Protein AF-A0A2X1CTD9-F1 (afdb_monomer)

Mean predicted aligned error: 2.62 Å

Structure (mmCIF, N/CA/C/O backbone):
data_AF-A0A2X1CTD9-F1
#
_entry.id   AF-A0A2X1CTD9-F1
#
loop_
_atom_site.group_PDB
_atom_site.id
_atom_site.type_symbol
_atom_site.label_atom_id
_atom_site.label_alt_id
_atom_site.label_comp_id
_atom_site.label_asym_id
_atom_site.label_entity_id
_atom_site.label_seq_id
_atom_site.pdbx_PDB_ins_code
_atom_site.Cartn_x
_atom_site.Cartn_y
_atom_site.Cartn_z
_atom_site.occupancy
_atom_site.B_iso_or_equiv
_atom_site.auth_seq_id
_atom_site.auth_comp_id
_atom_site.auth_asym_id
_atom_site.auth_atom_id
_atom_site.pdbx_PDB_model_num
ATOM 1 N N . MET A 1 1 ? 1.184 -16.739 10.540 1.00 73.69 1 MET A N 1
ATOM 2 C CA . MET A 1 1 ? 0.625 -15.385 10.650 1.00 73.69 1 MET A CA 1
ATOM 3 C C . MET A 1 1 ? 0.494 -15.022 12.116 1.00 73.69 1 MET A C 1
ATOM 5 O O . MET A 1 1 ? 0.147 -15.899 12.903 1.00 73.69 1 MET A O 1
ATOM 9 N N . SER A 1 2 ? 0.797 -13.782 12.482 1.00 91.56 2 SER A N 1
ATOM 10 C CA . SER A 1 2 ? 0.479 -13.224 13.801 1.00 91.56 2 SER A CA 1
ATOM 11 C C . SER A 1 2 ? -1.039 -13.043 13.980 1.00 91.56 2 SER A C 1
ATOM 13 O O . SER A 1 2 ? -1.821 -13.204 13.035 1.00 91.56 2 SER A O 1
ATOM 15 N N . GLU A 1 3 ? -1.477 -12.705 15.195 1.00 96.00 3 GLU A N 1
ATOM 16 C CA . GLU A 1 3 ? -2.885 -12.389 15.475 1.00 96.00 3 GLU A CA 1
ATOM 17 C C . GLU A 1 3 ? -3.364 -11.182 14.651 1.00 96.00 3 GLU A C 1
ATOM 19 O O . GLU A 1 3 ? -4.389 -11.268 13.977 1.00 96.00 3 GLU A O 1
ATOM 24 N N . LEU A 1 4 ? -2.568 -10.107 14.594 1.00 97.56 4 LEU A N 1
ATOM 25 C CA . LEU A 1 4 ? -2.889 -8.911 13.807 1.00 97.56 4 LEU A CA 1
ATOM 26 C C . LEU A 1 4 ? -2.888 -9.172 12.296 1.00 97.56 4 LEU A C 1
ATOM 28 O O . LEU A 1 4 ? -3.708 -8.606 11.579 1.00 97.56 4 LEU A O 1
ATOM 32 N N . GLU A 1 5 ? -2.012 -10.045 11.789 1.00 97.81 5 GLU A N 1
ATOM 33 C CA . GLU A 1 5 ? -2.057 -10.459 10.378 1.00 97.81 5 GLU A CA 1
ATOM 34 C C . GLU A 1 5 ? -3.335 -11.243 10.065 1.00 97.81 5 GLU A C 1
ATOM 36 O O . GLU A 1 5 ? -3.909 -11.094 8.987 1.00 97.81 5 GLU A O 1
ATOM 41 N N . THR A 1 6 ? -3.804 -12.059 11.012 1.00 97.81 6 THR A N 1
ATOM 42 C CA . THR A 1 6 ? -5.066 -12.799 10.882 1.00 97.81 6 THR A CA 1
ATOM 43 C C . THR A 1 6 ? -6.263 -11.850 10.896 1.00 97.81 6 THR A C 1
ATOM 45 O O . THR A 1 6 ? -7.155 -11.980 10.055 1.00 97.81 6 THR A O 1
ATOM 48 N N . GLU A 1 7 ? -6.263 -10.859 11.791 1.00 98.31 7 GLU A N 1
ATOM 49 C CA . GLU A 1 7 ? -7.293 -9.816 11.838 1.00 98.31 7 GLU A CA 1
ATOM 50 C C . GLU A 1 7 ? -7.289 -8.972 10.552 1.00 98.31 7 GLU A C 1
ATOM 52 O O . GLU A 1 7 ? -8.346 -8.749 9.958 1.00 98.31 7 GLU A O 1
ATOM 57 N N . LEU A 1 8 ? -6.111 -8.580 10.052 1.00 98.56 8 LEU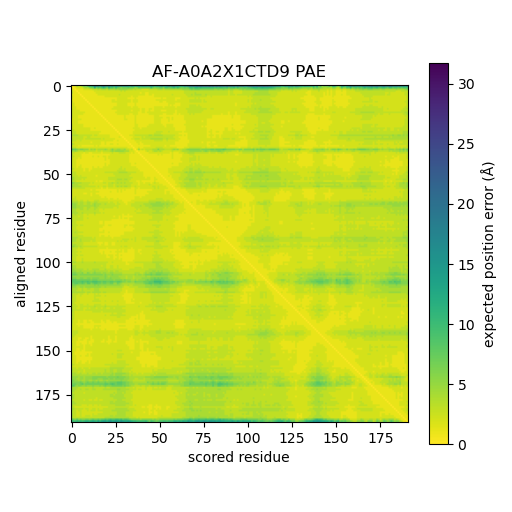 A N 1
ATOM 58 C CA . LEU A 1 8 ? -5.973 -7.858 8.785 1.00 98.56 8 LEU A CA 1
ATOM 59 C C . LEU A 1 8 ? -6.526 -8.684 7.621 1.00 98.56 8 LEU A C 1
ATOM 61 O O . LEU A 1 8 ? -7.313 -8.171 6.829 1.00 98.56 8 LEU A O 1
ATOM 65 N N . ALA A 1 9 ? -6.160 -9.964 7.527 1.00 98.31 9 ALA A N 1
ATOM 66 C CA . ALA A 1 9 ? -6.657 -10.843 6.475 1.00 98.31 9 ALA A CA 1
ATOM 67 C C . ALA A 1 9 ? -8.190 -10.967 6.510 1.00 98.31 9 ALA A C 1
ATOM 69 O O . ALA A 1 9 ? -8.828 -10.968 5.457 1.00 98.31 9 ALA A O 1
ATOM 70 N N . ALA A 1 10 ? -8.796 -11.030 7.700 1.00 98.25 10 ALA A N 1
ATOM 71 C CA . ALA A 1 10 ? -10.250 -11.050 7.849 1.00 98.25 10 ALA A CA 1
ATOM 72 C C . ALA A 1 10 ? -10.901 -9.734 7.384 1.00 98.25 10 ALA A C 1
ATOM 74 O O . ALA A 1 10 ? -11.889 -9.772 6.650 1.00 98.25 10 ALA A O 1
ATOM 75 N N . ILE A 1 11 ? -10.323 -8.584 7.749 1.00 98.50 11 ILE A N 1
ATOM 76 C CA . ILE A 1 11 ? -10.792 -7.255 7.324 1.00 98.50 11 ILE A CA 1
ATOM 77 C C . ILE A 1 11 ? -10.709 -7.111 5.802 1.00 98.50 11 ILE A C 1
ATOM 79 O O . ILE A 1 11 ? -11.686 -6.718 5.170 1.00 98.50 11 ILE A O 1
ATOM 83 N N . VAL A 1 12 ? -9.575 -7.489 5.205 1.00 98.50 12 VAL A N 1
ATOM 84 C CA . VAL A 1 12 ? -9.380 -7.437 3.750 1.00 98.50 12 VAL A CA 1
ATOM 85 C C . VAL A 1 12 ? -10.398 -8.322 3.033 1.00 98.50 12 VAL A C 1
ATOM 87 O O . VAL A 1 12 ? -10.992 -7.893 2.050 1.00 98.50 12 VAL A O 1
ATOM 90 N N . ARG A 1 13 ? -10.661 -9.531 3.543 1.00 98.06 13 ARG A N 1
ATOM 91 C CA . ARG A 1 13 ? -11.659 -10.440 2.957 1.00 98.06 13 ARG A CA 1
ATOM 92 C C . ARG A 1 13 ? -13.093 -9.936 3.056 1.00 98.06 13 ARG A C 1
ATOM 94 O O . ARG A 1 13 ? -13.905 -10.282 2.201 1.00 98.06 13 ARG A O 1
ATOM 101 N N . ALA A 1 14 ? -13.411 -9.172 4.096 1.00 97.62 14 ALA A N 1
ATOM 102 C CA . ALA A 1 14 ? -14.732 -8.582 4.278 1.00 97.62 14 ALA A CA 1
ATOM 103 C C . ALA A 1 14 ? -14.973 -7.373 3.354 1.00 97.62 14 ALA A C 1
ATOM 105 O O . ALA A 1 14 ? -16.124 -6.991 3.137 1.00 97.62 14 ALA A O 1
ATOM 106 N N . ASP A 1 15 ? -13.915 -6.782 2.794 1.00 98.19 15 ASP A N 1
ATOM 107 C CA . ASP A 1 15 ? -14.003 -5.680 1.841 1.00 98.19 15 ASP A CA 1
ATOM 108 C C . ASP A 1 15 ? -14.066 -6.211 0.398 1.00 98.19 15 ASP A C 1
ATOM 110 O O . ASP A 1 15 ? -13.087 -6.692 -0.179 1.00 98.19 15 ASP A O 1
ATOM 114 N N . ALA A 1 16 ? -15.253 -6.115 -0.206 1.00 97.69 16 ALA A N 1
ATOM 115 C CA . ALA A 1 16 ? -15.491 -6.594 -1.564 1.00 97.69 16 ALA A CA 1
ATOM 116 C C . ALA A 1 16 ? -14.641 -5.865 -2.622 1.00 97.69 16 ALA A C 1
ATOM 118 O O . ALA A 1 16 ? -14.282 -6.477 -3.628 1.00 97.69 16 ALA A O 1
ATOM 119 N N . GLY A 1 17 ? -14.303 -4.588 -2.407 1.00 98.06 17 GLY A N 1
ATOM 120 C CA . GLY A 1 17 ? -13.467 -3.814 -3.323 1.00 98.06 17 GLY A CA 1
ATOM 121 C C . GLY A 1 17 ? -12.021 -4.299 -3.302 1.00 98.06 17 GLY A C 1
ATOM 122 O O . GLY A 1 17 ? -11.458 -4.605 -4.354 1.00 98.06 17 GLY A O 1
ATOM 123 N N . LEU A 1 18 ? -11.458 -4.481 -2.103 1.00 98.50 18 LEU A N 1
ATOM 124 C CA . LEU A 1 18 ? -10.129 -5.078 -1.939 1.00 98.50 18 LEU A CA 1
ATOM 125 C C . LEU A 1 18 ? -10.064 -6.484 -2.541 1.00 98.50 18 LEU A C 1
ATOM 127 O O . LEU A 1 18 ? -9.151 -6.779 -3.313 1.00 98.50 18 LEU A O 1
ATOM 131 N N . MET A 1 19 ? -11.041 -7.346 -2.245 1.00 98.62 19 MET A N 1
ATOM 132 C CA . MET A 1 19 ? -11.055 -8.706 -2.790 1.00 98.62 19 MET A CA 1
ATOM 133 C C . MET A 1 19 ? -11.234 -8.733 -4.309 1.00 98.62 19 MET A C 1
ATOM 135 O O . MET A 1 19 ? -10.625 -9.577 -4.969 1.00 98.62 19 MET A O 1
ATOM 139 N N . HIS A 1 20 ? -12.005 -7.811 -4.890 1.00 98.69 20 HIS A N 1
ATOM 140 C CA . HIS A 1 20 ? -12.125 -7.694 -6.343 1.00 98.69 20 HIS A CA 1
ATOM 141 C C . HIS A 1 20 ? -10.782 -7.340 -6.999 1.00 98.69 20 HIS A C 1
ATOM 143 O O . HIS A 1 20 ? -10.388 -7.983 -7.976 1.00 98.69 20 HIS A O 1
ATOM 149 N N . VAL A 1 21 ? -10.035 -6.390 -6.427 1.00 98.69 21 VAL A N 1
ATOM 150 C CA . VAL A 1 21 ? -8.701 -6.025 -6.928 1.00 98.69 21 VAL A CA 1
ATOM 151 C C . VAL A 1 21 ? -7.722 -7.185 -6.762 1.00 98.69 21 VAL A C 1
ATOM 153 O O . VAL A 1 21 ? -7.071 -7.582 -7.726 1.00 98.69 21 VAL A O 1
ATOM 156 N N . LEU A 1 22 ? -7.656 -7.786 -5.573 1.00 98.81 22 LEU A N 1
ATOM 157 C CA . LEU A 1 22 ? -6.721 -8.872 -5.269 1.00 98.81 22 LEU A CA 1
ATOM 158 C C . LEU A 1 22 ? -6.937 -10.113 -6.141 1.00 98.81 22 LEU A C 1
ATOM 160 O O . LEU A 1 22 ? -5.973 -10.693 -6.637 1.00 98.81 22 LEU A O 1
ATOM 164 N N . THR A 1 23 ? -8.191 -10.521 -6.344 1.00 98.75 23 THR A N 1
ATOM 165 C CA . THR A 1 23 ? -8.519 -11.688 -7.179 1.00 98.75 23 THR A CA 1
ATOM 166 C C . THR A 1 23 ? -8.193 -11.446 -8.649 1.00 98.75 23 THR A C 1
ATOM 168 O O . THR A 1 23 ? -7.615 -12.325 -9.291 1.00 98.75 23 THR A O 1
ATOM 171 N N . THR A 1 24 ? -8.496 -10.250 -9.160 1.00 98.69 24 THR A N 1
ATOM 172 C CA . THR A 1 24 ? -8.190 -9.860 -10.542 1.00 98.69 24 THR A CA 1
ATOM 173 C C . THR A 1 24 ? -6.685 -9.786 -10.780 1.00 98.69 24 THR A C 1
ATOM 175 O O . THR A 1 24 ? -6.183 -10.390 -11.725 1.00 98.69 24 THR A O 1
ATOM 178 N N . VAL A 1 25 ? -5.936 -9.109 -9.903 1.00 98.38 25 VAL A N 1
ATOM 179 C CA . VAL A 1 25 ? -4.479 -8.958 -10.045 1.00 98.38 25 VAL A CA 1
ATOM 180 C C . VAL A 1 25 ? -3.755 -10.296 -9.914 1.00 98.38 25 VAL A C 1
ATOM 182 O O . VAL A 1 25 ? -2.833 -10.556 -10.684 1.00 9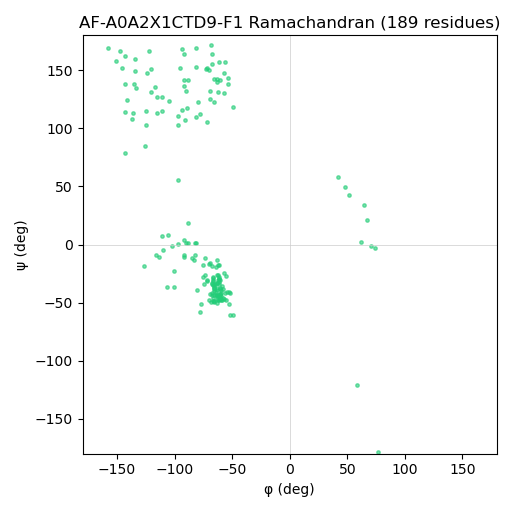8.38 25 VAL A O 1
ATOM 185 N N . ARG A 1 26 ? -4.197 -11.185 -9.015 1.00 98.50 26 ARG A N 1
ATOM 186 C CA . ARG A 1 26 ? -3.642 -12.543 -8.917 1.00 98.50 26 ARG A CA 1
ATOM 187 C C . ARG A 1 26 ? -3.692 -13.282 -10.254 1.00 98.50 26 ARG A C 1
ATOM 189 O O . ARG A 1 26 ? -2.727 -13.947 -10.610 1.00 98.50 26 ARG A O 1
ATOM 196 N N . ALA A 1 27 ? -4.782 -13.143 -11.009 1.00 98.19 27 ALA A N 1
ATOM 197 C CA . ALA A 1 27 ? -4.925 -13.780 -12.319 1.00 98.19 27 ALA A CA 1
ATOM 198 C C . ALA A 1 27 ? -3.994 -13.189 -13.398 1.00 98.19 27 ALA A C 1
ATOM 200 O O . ALA A 1 27 ? -3.794 -13.811 -14.441 1.00 98.19 27 ALA A O 1
ATOM 201 N N . LEU A 1 28 ? -3.417 -12.004 -13.165 1.00 98.19 28 LEU A N 1
ATOM 202 C CA . LEU A 1 28 ? -2.441 -11.386 -14.064 1.00 98.19 28 LEU A CA 1
ATOM 203 C C . LEU A 1 28 ? -1.016 -11.907 -13.854 1.00 98.19 28 LEU A C 1
ATOM 205 O O . LEU A 1 28 ? -0.177 -11.659 -14.720 1.00 98.19 28 LEU A O 1
ATOM 209 N N . ASP A 1 29 ? -0.746 -12.624 -12.760 1.00 97.12 29 ASP A N 1
ATOM 210 C CA . ASP A 1 29 ? 0.546 -13.273 -12.500 1.00 97.12 29 ASP A CA 1
ATOM 211 C C . ASP A 1 29 ? 1.741 -12.325 -12.728 1.00 97.12 29 ASP A C 1
ATOM 213 O O . ASP A 1 29 ? 2.662 -12.591 -13.500 1.00 97.12 29 ASP A O 1
ATOM 217 N N . LEU A 1 30 ? 1.659 -11.126 -12.140 1.00 98.00 30 LEU A N 1
ATOM 218 C CA . LEU A 1 30 ? 2.745 -10.148 -12.203 1.00 98.00 30 LEU A CA 1
ATOM 219 C C . LEU A 1 30 ? 3.937 -10.635 -11.358 1.00 98.00 30 LEU A C 1
ATOM 221 O O . LEU A 1 30 ? 3.734 -11.306 -10.346 1.00 98.00 30 LEU A O 1
ATOM 225 N N . PRO A 1 31 ? 5.185 -10.286 -11.703 1.00 97.50 31 PRO A N 1
ATOM 226 C CA . PRO A 1 31 ? 6.321 -10.614 -10.851 1.00 97.50 31 PRO A CA 1
ATOM 227 C C . PRO A 1 31 ? 6.281 -9.786 -9.560 1.00 97.50 31 PRO A C 1
ATOM 229 O O . PRO A 1 31 ? 6.080 -8.572 -9.598 1.00 97.50 31 PRO A O 1
ATOM 232 N N . ASP A 1 32 ? 6.461 -10.462 -8.421 1.00 98.12 32 ASP A N 1
ATOM 233 C CA . ASP A 1 32 ? 6.618 -9.862 -7.086 1.00 98.12 32 ASP A CA 1
ATOM 234 C C . ASP A 1 32 ? 5.663 -8.683 -6.810 1.00 98.12 32 ASP A C 1
ATOM 236 O O . ASP A 1 32 ? 6.086 -7.552 -6.582 1.00 98.12 32 ASP A O 1
ATOM 240 N N . TRP A 1 33 ? 4.351 -8.921 -6.900 1.00 98.69 33 TRP A N 1
ATOM 241 C CA . TRP A 1 33 ? 3.343 -7.875 -6.719 1.00 98.69 33 TRP A CA 1
ATOM 242 C C . TRP A 1 33 ? 2.776 -7.799 -5.300 1.00 98.69 33 TRP A C 1
ATOM 244 O O . TRP A 1 33 ? 2.676 -8.801 -4.591 1.00 98.69 33 TRP A O 1
ATOM 254 N N . ARG A 1 34 ? 2.337 -6.603 -4.906 1.00 98.62 34 ARG A N 1
ATOM 255 C CA . ARG A 1 34 ? 1.586 -6.316 -3.679 1.00 98.62 34 ARG A CA 1
ATOM 256 C C . ARG A 1 34 ? 0.542 -5.245 -3.957 1.00 98.62 34 ARG A C 1
ATOM 258 O O . ARG A 1 34 ? 0.844 -4.231 -4.580 1.00 98.62 34 ARG A O 1
ATOM 265 N N . LEU A 1 35 ? -0.655 -5.420 -3.411 1.00 98.69 35 LEU A N 1
ATOM 266 C CA . LEU A 1 35 ? -1.539 -4.285 -3.167 1.00 98.69 35 LEU A CA 1
ATOM 267 C C . LEU A 1 35 ? -1.060 -3.600 -1.884 1.00 98.69 35 LEU A C 1
ATOM 269 O O . LEU A 1 35 ? -0.959 -4.264 -0.852 1.00 98.69 35 LEU A O 1
ATOM 273 N N . VAL A 1 36 ? -0.728 -2.313 -1.939 1.00 98.00 36 VAL A N 1
ATOM 274 C CA . VAL A 1 36 ? -0.063 -1.605 -0.837 1.00 98.00 36 VAL A CA 1
ATOM 275 C C . VAL A 1 36 ? -0.851 -0.396 -0.346 1.00 98.00 36 VAL A C 1
ATOM 277 O O . VAL A 1 36 ? -1.776 0.095 -0.983 1.00 98.00 36 VAL A O 1
ATOM 280 N N . SER A 1 37 ? -0.445 0.103 0.817 1.00 93.38 37 SER A N 1
ATOM 281 C CA . SER A 1 37 ? -0.783 1.420 1.339 1.00 93.38 37 SER A CA 1
ATOM 282 C C . SER A 1 37 ? -2.280 1.696 1.504 1.00 93.38 37 SER A C 1
ATOM 284 O O . SER A 1 37 ? -2.927 1.023 2.310 1.00 93.38 37 SER A O 1
ATOM 286 N N . GLY A 1 38 ? -2.804 2.733 0.836 1.00 93.44 38 GLY A N 1
ATOM 287 C CA . GLY A 1 38 ? -4.039 3.435 1.177 1.00 93.44 38 GLY A CA 1
ATOM 288 C C . GLY A 1 38 ? -5.210 2.505 1.431 1.00 93.44 38 GLY A C 1
ATOM 289 O O . GLY A 1 38 ? -5.741 2.478 2.538 1.00 93.44 38 GLY A O 1
ATOM 290 N N . ALA A 1 39 ? -5.581 1.715 0.429 1.00 96.88 39 ALA A N 1
ATOM 291 C CA . ALA A 1 39 ? -6.728 0.821 0.521 1.00 96.88 39 ALA A CA 1
ATOM 292 C C . ALA A 1 39 ? -6.588 -0.229 1.641 1.00 96.88 39 ALA A C 1
ATOM 294 O O . ALA A 1 39 ? -7.582 -0.612 2.252 1.00 96.88 39 ALA A O 1
ATOM 295 N N . VAL A 1 40 ? -5.361 -0.660 1.955 1.00 98.12 40 VAL A N 1
ATOM 296 C CA . VAL A 1 40 ? -5.092 -1.735 2.920 1.00 98.12 40 VAL A CA 1
ATOM 297 C C . VAL A 1 40 ? -5.208 -1.239 4.362 1.00 98.12 40 VAL A C 1
ATOM 299 O O . VAL A 1 40 ? -6.030 -1.748 5.124 1.00 98.12 40 VAL A O 1
ATOM 302 N N . TYR A 1 41 ? -4.427 -0.227 4.762 1.00 97.88 41 TYR A N 1
ATOM 303 C CA . TYR A 1 41 ? -4.461 0.248 6.154 1.00 97.88 41 TYR A CA 1
ATOM 304 C C . TYR A 1 41 ? -5.760 1.007 6.471 1.00 97.88 41 TYR A C 1
ATOM 306 O O . TYR A 1 41 ? -6.248 0.951 7.601 1.00 97.88 41 TYR A O 1
ATOM 314 N N . GLN A 1 42 ? -6.368 1.681 5.482 1.00 98.19 42 GLN A N 1
ATOM 315 C CA . GLN A 1 42 ? -7.642 2.381 5.688 1.00 98.19 42 GLN A CA 1
ATOM 316 C C . GLN A 1 42 ? -8.780 1.395 5.958 1.00 98.19 42 GLN A C 1
ATOM 318 O O . GLN A 1 42 ? -9.667 1.717 6.744 1.00 98.19 42 GLN A O 1
ATOM 323 N N . ALA A 1 43 ? -8.743 0.182 5.393 1.00 98.44 43 ALA A N 1
ATOM 324 C CA . ALA A 1 43 ? -9.722 -0.855 5.715 1.00 98.44 43 ALA A CA 1
ATOM 325 C C . ALA A 1 43 ? -9.681 -1.233 7.205 1.00 98.44 43 ALA A C 1
ATOM 327 O O . ALA A 1 43 ? -10.732 -1.378 7.833 1.00 98.44 43 ALA A O 1
ATOM 328 N N . VAL A 1 44 ? -8.485 -1.293 7.805 1.00 98.56 44 VAL A N 1
ATOM 329 C CA . VAL A 1 44 ? -8.336 -1.513 9.253 1.00 98.56 44 VAL A CA 1
ATOM 330 C C . VAL A 1 44 ? -8.948 -0.369 10.051 1.00 98.56 44 VAL A C 1
ATOM 332 O O . VAL A 1 44 ? -9.716 -0.607 10.982 1.00 98.56 44 VAL A O 1
ATOM 335 N N . TRP A 1 45 ? -8.660 0.877 9.679 1.00 98.56 45 TRP A N 1
ATOM 336 C CA . TRP A 1 45 ? -9.224 2.044 10.361 1.00 98.56 45 TRP A CA 1
ATOM 337 C C . TRP A 1 45 ? -10.740 2.115 10.227 1.00 98.56 45 TRP A C 1
ATOM 339 O O . TRP A 1 45 ? -11.433 2.458 11.186 1.00 98.56 45 TRP A O 1
ATOM 349 N N . ASN A 1 46 ? -11.275 1.746 9.065 1.00 98.50 46 ASN A N 1
ATOM 350 C CA . ASN A 1 46 ? -12.711 1.677 8.848 1.00 98.50 46 ASN A CA 1
ATOM 351 C C . ASN A 1 46 ? -13.350 0.639 9.773 1.00 98.50 46 ASN A C 1
ATOM 353 O O . ASN A 1 46 ? -14.288 0.976 10.493 1.00 98.50 46 ASN A O 1
ATOM 357 N N . ALA A 1 47 ? -12.778 -0.565 9.854 1.00 98.12 47 ALA A N 1
ATOM 358 C CA . ALA A 1 47 ? -13.240 -1.604 10.771 1.00 98.12 47 ALA A CA 1
ATOM 359 C C . ALA A 1 47 ? -13.159 -1.161 12.244 1.00 98.12 47 ALA A C 1
ATOM 361 O O . ALA A 1 47 ? -14.136 -1.288 12.982 1.00 98.12 47 ALA A O 1
ATOM 362 N N . ARG A 1 48 ? -12.032 -0.569 12.667 1.00 97.88 48 ARG A N 1
ATOM 363 C CA . ARG A 1 48 ? -11.813 -0.086 14.046 1.00 97.88 48 ARG A CA 1
ATOM 364 C C . ARG A 1 48 ? -12.767 1.029 14.465 1.00 97.88 48 ARG A C 1
ATOM 366 O O . ARG A 1 48 ? -13.040 1.181 15.650 1.00 97.88 48 ARG A O 1
ATOM 373 N N . THR A 1 49 ? -13.278 1.792 13.508 1.00 97.94 49 THR A N 1
ATOM 374 C CA . THR A 1 49 ? -14.144 2.944 13.779 1.00 97.94 49 THR A CA 1
ATOM 375 C C . THR A 1 49 ? -15.597 2.743 13.353 1.00 97.94 49 THR A C 1
ATOM 377 O O . THR A 1 49 ? -16.388 3.683 13.404 1.00 97.94 49 THR A O 1
ATOM 380 N N . GLY A 1 50 ? -15.968 1.530 12.928 1.00 97.19 50 GLY A N 1
ATOM 381 C CA . GLY A 1 50 ? -17.329 1.208 12.494 1.00 97.19 50 GLY A CA 1
ATOM 382 C C . GLY A 1 50 ? -17.762 1.907 11.199 1.00 97.19 50 GLY A C 1
ATOM 383 O O . GLY A 1 50 ? -18.959 2.056 10.955 1.00 97.19 50 GLY A O 1
ATOM 384 N N . ARG A 1 51 ? -16.812 2.357 10.371 1.00 97.94 51 ARG A N 1
ATOM 385 C CA . ARG A 1 51 ? -17.101 2.930 9.049 1.00 97.94 51 ARG A CA 1
ATOM 386 C C . ARG A 1 51 ? -17.316 1.811 8.017 1.00 97.94 51 ARG A C 1
ATOM 388 O O . ARG A 1 51 ? -16.752 0.728 8.173 1.00 97.94 51 ARG A O 1
ATOM 395 N N . PRO A 1 52 ? -18.097 2.055 6.946 1.00 97.38 52 PRO A N 1
ATOM 396 C CA . PRO A 1 52 ? -18.277 1.075 5.878 1.00 97.38 52 PRO A CA 1
ATOM 397 C C . PRO A 1 52 ? -16.950 0.647 5.236 1.00 97.38 52 PRO A C 1
ATOM 399 O O . PRO A 1 52 ? -16.030 1.458 5.099 1.00 97.38 52 PRO A O 1
ATOM 402 N N . ALA A 1 53 ? -16.883 -0.608 4.782 1.00 96.00 53 ALA A N 1
ATOM 403 C CA . ALA A 1 53 ? -15.803 -1.082 3.916 1.00 96.00 53 ALA A CA 1
ATOM 404 C C . ALA A 1 53 ? -15.665 -0.171 2.678 1.00 96.00 53 ALA A C 1
ATOM 406 O O . ALA A 1 53 ? -16.659 0.369 2.184 1.00 96.00 53 ALA A O 1
ATOM 407 N N . GLY A 1 54 ? -14.432 0.063 2.226 1.00 95.31 54 GLY A N 1
ATOM 408 C CA . GLY A 1 54 ? -14.126 1.019 1.158 1.00 95.31 54 GLY A CA 1
ATOM 409 C C . GLY A 1 54 ? -14.280 2.512 1.502 1.00 95.31 54 GLY A C 1
ATOM 410 O O . GLY A 1 54 ? -13.982 3.353 0.652 1.00 95.31 54 GLY A O 1
ATOM 411 N N . TYR A 1 55 ? -14.707 2.901 2.715 1.00 97.62 55 TYR A N 1
ATOM 412 C CA . TYR A 1 55 ? -14.799 4.325 3.071 1.00 97.62 55 TYR A CA 1
ATOM 413 C C . TYR A 1 55 ? -13.447 5.031 2.906 1.00 97.62 55 TYR A C 1
ATOM 415 O O . TYR A 1 55 ? -12.423 4.598 3.434 1.00 97.62 55 TYR A O 1
ATOM 423 N N . GLY A 1 56 ? -13.460 6.166 2.206 1.00 94.38 56 GLY A N 1
ATOM 424 C CA . GLY A 1 56 ? -12.289 7.023 2.046 1.00 94.38 56 GLY A CA 1
ATOM 425 C C . GLY A 1 56 ? -11.221 6.490 1.088 1.00 94.38 56 GLY A C 1
ATOM 426 O O . GLY A 1 56 ? -10.267 7.236 0.844 1.00 94.38 56 GLY A O 1
ATOM 427 N N . VAL A 1 57 ? -11.396 5.283 0.534 1.00 95.00 57 VAL A N 1
ATOM 428 C CA . VAL A 1 57 ? -10.531 4.704 -0.500 1.00 95.00 57 VAL A CA 1
ATOM 429 C C . VAL A 1 57 ? -10.730 5.487 -1.794 1.00 95.00 57 VAL A C 1
ATOM 431 O O . VAL A 1 57 ? -11.856 5.681 -2.252 1.00 95.00 57 VAL A O 1
ATOM 434 N N . LYS A 1 58 ? -9.631 5.993 -2.352 1.00 94.00 58 LYS A N 1
ATOM 435 C CA . LYS A 1 58 ? -9.631 6.783 -3.594 1.00 94.00 58 LYS A CA 1
ATOM 436 C C . LYS A 1 58 ? -9.070 5.984 -4.761 1.00 94.00 58 LYS A C 1
ATOM 438 O O . LYS A 1 58 ? -9.576 6.096 -5.874 1.00 94.00 58 LYS A O 1
ATOM 443 N N . ASP A 1 59 ? -8.065 5.183 -4.454 1.00 97.38 59 ASP A N 1
ATOM 444 C CA . ASP A 1 59 ? -7.209 4.437 -5.353 1.00 97.38 59 ASP A CA 1
ATOM 445 C C . ASP A 1 59 ? -6.779 3.121 -4.679 1.00 97.38 59 ASP A C 1
ATOM 447 O O . ASP A 1 59 ? -6.968 2.904 -3.476 1.00 97.38 59 ASP A O 1
ATOM 451 N N . TYR A 1 60 ? -6.228 2.225 -5.491 1.00 98.56 60 TYR A N 1
ATOM 452 C CA . TYR A 1 60 ? -5.628 0.961 -5.092 1.00 98.56 60 TYR A CA 1
ATOM 453 C C . TYR A 1 60 ? -4.198 0.933 -5.630 1.00 98.56 60 TYR A C 1
ATOM 455 O O . TYR A 1 60 ? -3.987 0.702 -6.821 1.00 98.56 60 TYR A O 1
ATOM 463 N N . ASP A 1 61 ? -3.218 1.173 -4.759 1.00 98.44 61 ASP A N 1
ATOM 464 C CA . ASP A 1 61 ? -1.804 1.166 -5.133 1.00 98.44 61 ASP A CA 1
ATOM 465 C C . ASP A 1 61 ? -1.324 -0.271 -5.400 1.00 98.44 61 ASP A C 1
ATOM 467 O O . ASP A 1 61 ? -1.110 -1.056 -4.472 1.00 98.44 61 ASP A O 1
ATOM 471 N N . LEU A 1 62 ? -1.129 -0.627 -6.669 1.00 98.75 62 LEU A N 1
ATOM 472 C CA . LEU A 1 62 ? -0.564 -1.909 -7.080 1.00 98.75 62 LEU A CA 1
ATOM 473 C C . LEU A 1 62 ? 0.933 -1.764 -7.359 1.00 98.75 62 LEU A C 1
ATOM 475 O O . LEU A 1 62 ? 1.357 -1.293 -8.417 1.00 98.75 62 LEU A O 1
ATOM 479 N N . ALA A 1 63 ? 1.748 -2.224 -6.418 1.00 98.69 63 ALA A N 1
ATOM 480 C CA . ALA A 1 63 ? 3.185 -2.326 -6.592 1.00 98.69 63 ALA A CA 1
ATOM 481 C C . ALA A 1 63 ? 3.556 -3.680 -7.214 1.00 98.69 63 ALA A C 1
ATOM 483 O O . ALA A 1 63 ? 2.969 -4.705 -6.876 1.00 98.69 63 ALA A O 1
ATOM 484 N N . TYR A 1 64 ? 4.540 -3.692 -8.107 1.00 98.81 64 TYR A N 1
ATOM 485 C CA . TYR A 1 64 ? 5.188 -4.913 -8.588 1.00 98.81 64 TYR A CA 1
ATOM 486 C C . TYR A 1 64 ? 6.679 -4.667 -8.799 1.00 98.81 64 TYR A C 1
ATOM 488 O O . TYR A 1 64 ? 7.093 -3.510 -8.896 1.00 98.81 64 TYR A O 1
ATOM 496 N N . PHE A 1 65 ? 7.485 -5.722 -8.882 1.00 98.75 65 PHE A N 1
ATOM 497 C CA . PHE A 1 65 ? 8.921 -5.589 -9.106 1.00 98.75 65 PHE A CA 1
ATOM 498 C C . PHE A 1 65 ? 9.350 -6.392 -10.330 1.00 98.75 65 PHE A C 1
ATOM 500 O O . PHE A 1 65 ? 9.311 -7.621 -10.338 1.00 98.75 65 PHE A O 1
ATOM 507 N N . ASP A 1 66 ? 9.811 -5.680 -11.356 1.00 98.31 66 ASP A N 1
ATOM 508 C CA . ASP A 1 66 ? 10.467 -6.274 -12.517 1.00 98.31 66 ASP A CA 1
ATOM 509 C C . ASP A 1 66 ? 11.699 -5.449 -12.894 1.00 98.31 66 ASP A C 1
ATOM 511 O O . ASP A 1 66 ? 11.592 -4.321 -13.381 1.00 98.31 66 ASP A O 1
ATOM 515 N N . GLY A 1 67 ? 12.877 -6.016 -12.630 1.00 97.31 67 GLY A N 1
ATOM 516 C CA . GLY A 1 67 ? 14.166 -5.400 -12.933 1.00 97.31 67 GLY A CA 1
ATOM 517 C C . GLY A 1 67 ? 14.703 -5.700 -14.333 1.00 97.31 67 GLY A C 1
ATOM 518 O O . GLY A 1 67 ? 15.817 -5.275 -14.636 1.00 97.31 67 GLY A O 1
ATOM 519 N N . SER A 1 68 ? 13.974 -6.453 -15.163 1.00 97.50 68 SER A N 1
ATOM 520 C CA . SER A 1 68 ? 14.457 -6.878 -16.483 1.00 97.50 68 SER A CA 1
ATOM 521 C C . SER A 1 68 ? 14.458 -5.745 -17.516 1.00 97.50 68 SER A C 1
ATOM 523 O O . SER A 1 68 ? 15.368 -5.678 -18.343 1.00 97.50 68 SER A O 1
ATOM 525 N N . ASP A 1 69 ? 13.494 -4.824 -17.425 1.00 97.69 69 ASP A N 1
ATOM 526 C CA . ASP A 1 69 ? 13.400 -3.611 -18.240 1.00 97.69 69 ASP A CA 1
ATOM 527 C C . ASP A 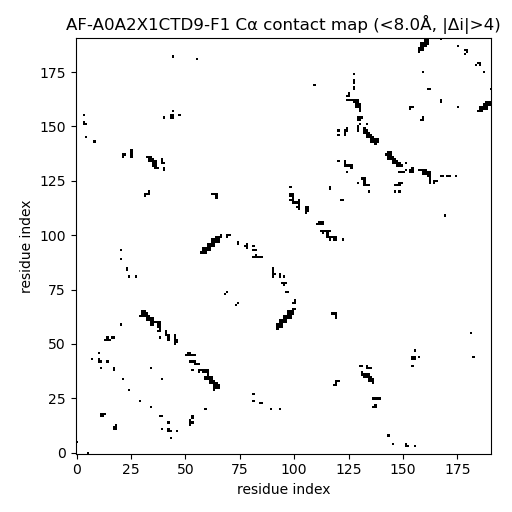1 69 ? 12.863 -2.441 -17.393 1.00 97.69 69 ASP A C 1
ATOM 529 O O . ASP A 1 69 ? 11.720 -2.438 -16.936 1.00 97.69 69 ASP A O 1
ATOM 533 N N . LEU A 1 70 ? 13.708 -1.430 -17.169 1.00 98.00 70 LEU A N 1
ATOM 534 C CA . LEU A 1 70 ? 13.390 -0.267 -16.331 1.00 98.00 70 LEU A CA 1
ATOM 535 C C . LEU A 1 70 ? 12.796 0.917 -17.120 1.00 98.00 70 LEU A C 1
ATOM 537 O O . LEU A 1 70 ? 12.563 1.996 -16.548 1.00 98.00 70 LEU A O 1
ATOM 541 N N . SER A 1 71 ? 12.565 0.751 -18.425 1.00 98.25 71 SER A N 1
ATOM 542 C CA . SER A 1 71 ? 11.943 1.766 -19.278 1.00 98.25 71 SER A CA 1
ATOM 543 C C . SER A 1 71 ? 10.521 2.103 -18.815 1.00 98.25 71 SER A C 1
ATOM 545 O O . SER A 1 71 ? 9.871 1.347 -18.088 1.00 98.25 71 SER A O 1
ATOM 547 N N . TYR A 1 72 ? 10.031 3.293 -19.177 1.00 97.75 72 TYR A N 1
ATOM 548 C CA . TYR A 1 72 ? 8.630 3.622 -18.890 1.00 97.75 72 TYR A CA 1
ATOM 549 C C . TYR A 1 72 ? 7.699 2.819 -19.793 1.00 97.75 72 TYR A C 1
ATOM 551 O O . TYR A 1 72 ? 6.619 2.439 -19.370 1.00 97.75 72 TYR A O 1
ATOM 559 N N . GLU A 1 73 ? 8.145 2.519 -21.005 1.00 98.44 73 GLU A N 1
ATOM 560 C CA . GLU A 1 73 ? 7.433 1.741 -22.004 1.00 98.44 73 GLU A CA 1
ATOM 561 C C . GLU A 1 73 ? 7.112 0.331 -21.483 1.00 98.44 73 GLU A C 1
ATOM 563 O O . GLU A 1 73 ? 5.980 -0.126 -21.637 1.00 98.44 73 GLU A O 1
ATOM 568 N N . ALA A 1 74 ? 8.055 -0.322 -20.791 1.00 98.31 74 ALA A N 1
ATOM 569 C CA . ALA A 1 74 ? 7.808 -1.599 -20.120 1.00 98.31 74 ALA A CA 1
ATOM 570 C C . ALA A 1 74 ? 6.775 -1.477 -18.985 1.00 98.31 74 ALA A C 1
ATOM 572 O O . ALA A 1 74 ? 5.851 -2.288 -18.895 1.00 98.31 74 ALA A O 1
ATOM 573 N N . GLU A 1 75 ? 6.870 -0.433 -18.152 1.00 98.56 75 GLU A N 1
ATOM 574 C CA . GLU A 1 75 ? 5.879 -0.185 -17.096 1.00 98.56 75 GLU A CA 1
ATOM 575 C C . GLU A 1 75 ? 4.482 0.111 -17.668 1.00 98.56 75 GLU A C 1
ATOM 577 O O . GLU A 1 75 ? 3.486 -0.394 -17.151 1.00 98.56 75 GLU A O 1
ATOM 582 N N . ASP A 1 76 ? 4.402 0.884 -18.750 1.00 98.62 76 ASP A N 1
ATOM 583 C CA . ASP A 1 76 ? 3.163 1.278 -19.423 1.00 98.62 76 ASP A CA 1
ATOM 584 C C . ASP A 1 76 ? 2.427 0.080 -20.042 1.00 98.62 76 ASP A C 1
ATOM 586 O O . ASP A 1 76 ? 1.196 0.016 -19.995 1.00 98.62 76 ASP A O 1
ATOM 590 N N . VAL A 1 77 ? 3.154 -0.929 -20.538 1.00 98.62 77 VAL A N 1
ATOM 591 C CA . VAL A 1 77 ? 2.554 -2.211 -20.950 1.00 98.62 77 VAL A CA 1
ATOM 592 C C . VAL A 1 77 ? 1.836 -2.881 -19.776 1.00 98.62 77 VAL A C 1
ATOM 594 O O . VAL A 1 77 ? 0.701 -3.338 -19.936 1.00 98.62 77 VAL A O 1
ATOM 597 N N . VAL A 1 78 ? 2.449 -2.907 -18.587 1.00 98.69 78 VAL A N 1
ATOM 598 C CA . VAL A 1 78 ? 1.829 -3.493 -17.387 1.00 98.69 78 VAL A CA 1
ATOM 599 C C . VAL A 1 78 ? 0.657 -2.641 -16.898 1.00 98.69 78 VAL A C 1
ATOM 601 O O . VAL A 1 78 ? -0.403 -3.199 -16.619 1.00 98.69 78 VAL A O 1
ATOM 604 N N . ILE A 1 79 ? 0.790 -1.308 -16.877 1.00 98.75 79 ILE A N 1
ATOM 605 C CA . ILE A 1 79 ? -0.307 -0.376 -16.553 1.00 98.75 79 ILE A CA 1
ATOM 606 C C . ILE A 1 79 ? -1.527 -0.671 -17.437 1.00 98.75 79 ILE A C 1
ATOM 608 O O . ILE A 1 79 ? -2.629 -0.878 -16.930 1.00 98.75 79 ILE A O 1
ATOM 612 N N . LYS A 1 80 ? -1.334 -0.757 -18.759 1.00 98.69 80 LYS A N 1
ATOM 613 C CA . LYS A 1 80 ? -2.412 -1.038 -19.719 1.00 98.69 80 LYS A CA 1
ATOM 614 C C . LYS A 1 80 ? -3.000 -2.434 -19.546 1.00 98.69 80 LYS A C 1
ATOM 616 O O . LYS A 1 80 ? -4.216 -2.587 -19.630 1.00 98.69 80 LYS A O 1
ATOM 621 N N . ARG A 1 81 ? -2.161 -3.444 -19.290 1.00 98.62 81 ARG A N 1
ATOM 622 C CA . ARG A 1 81 ? -2.605 -4.823 -19.037 1.00 98.62 81 ARG A CA 1
ATOM 623 C C . ARG A 1 81 ? -3.489 -4.907 -17.793 1.00 98.62 81 ARG A C 1
ATOM 625 O O . ARG A 1 81 ? -4.524 -5.562 -17.843 1.00 98.62 81 ARG A O 1
ATOM 632 N N . VAL A 1 82 ? -3.101 -4.237 -16.708 1.00 98.75 82 VAL A N 1
ATOM 633 C CA . VAL A 1 82 ? -3.893 -4.177 -15.473 1.00 98.75 82 VAL A CA 1
ATOM 634 C C . VAL A 1 82 ? -5.188 -3.405 -15.709 1.00 98.75 82 VAL A C 1
ATOM 636 O O . VAL A 1 82 ? -6.254 -3.924 -15.405 1.00 98.75 82 VAL A O 1
ATOM 639 N N . ALA A 1 83 ? -5.133 -2.222 -16.326 1.00 98.62 83 ALA A N 1
ATOM 640 C CA . ALA A 1 83 ? -6.327 -1.427 -16.620 1.00 98.62 83 ALA A CA 1
ATOM 641 C C . ALA A 1 83 ? -7.347 -2.185 -17.494 1.00 98.62 83 ALA A C 1
ATOM 643 O O . ALA A 1 83 ? -8.553 -2.096 -17.266 1.00 98.62 83 ALA A O 1
ATOM 644 N N . ALA A 1 84 ? -6.878 -2.969 -18.470 1.00 98.62 84 ALA A N 1
ATOM 645 C CA . ALA A 1 84 ? -7.734 -3.793 -19.324 1.00 98.62 84 ALA A CA 1
ATOM 646 C C . ALA A 1 84 ? -8.422 -4.954 -18.581 1.00 98.62 84 ALA A C 1
ATOM 648 O O . ALA A 1 84 ? -9.410 -5.485 -19.084 1.00 98.62 84 ALA A O 1
ATOM 649 N N . ALA A 1 85 ? -7.924 -5.344 -17.405 1.00 98.62 85 ALA A N 1
ATOM 650 C CA . ALA A 1 85 ? -8.515 -6.395 -16.579 1.00 98.62 85 ALA A CA 1
ATOM 651 C C . ALA A 1 85 ? -9.688 -5.903 -15.714 1.00 98.62 85 ALA A C 1
ATOM 653 O O . ALA A 1 85 ? -10.382 -6.720 -15.112 1.00 98.62 85 ALA A O 1
ATOM 654 N N . PHE A 1 86 ? -9.913 -4.587 -15.655 1.00 98.62 86 PHE A N 1
ATOM 655 C CA . PHE A 1 86 ? -10.956 -3.970 -14.845 1.00 98.62 86 PHE A CA 1
ATOM 656 C C . PHE A 1 86 ? -11.949 -3.172 -15.695 1.00 98.62 86 PHE A C 1
ATOM 658 O O . PHE A 1 86 ? -11.607 -2.582 -16.726 1.00 98.62 86 PHE A O 1
ATOM 665 N N . ASP A 1 87 ? -13.183 -3.097 -15.203 1.00 98.25 87 ASP A N 1
ATOM 666 C CA . ASP A 1 87 ? -14.177 -2.110 -15.619 1.00 98.25 87 ASP A CA 1
ATOM 667 C C . ASP A 1 87 ? -14.146 -0.882 -14.700 1.00 98.25 87 ASP A C 1
ATOM 669 O O . ASP A 1 87 ? -13.510 -0.883 -13.643 1.00 98.25 87 ASP A O 1
ATOM 673 N N . GLU A 1 88 ? -14.821 0.196 -15.103 1.00 97.00 88 GLU A N 1
ATOM 674 C CA . GLU A 1 88 ? -14.993 1.355 -14.224 1.00 97.00 88 GLU A CA 1
ATOM 675 C C . GLU A 1 88 ? -15.869 0.995 -13.006 1.00 97.00 88 GLU A C 1
ATOM 677 O O . GLU A 1 88 ? -16.849 0.259 -13.153 1.00 97.00 88 GLU A O 1
ATOM 682 N N . PRO A 1 89 ? -15.559 1.521 -11.805 1.00 96.19 89 PRO A N 1
ATOM 683 C CA . PRO A 1 89 ? -14.531 2.532 -11.529 1.00 96.19 89 PRO A CA 1
ATOM 684 C C . PRO A 1 89 ? -13.109 1.972 -11.320 1.00 96.19 89 PRO A C 1
ATOM 686 O O . PRO A 1 89 ? -12.147 2.729 -11.310 1.00 96.19 89 PRO A O 1
ATOM 689 N N . PHE A 1 90 ? -12.935 0.657 -11.163 1.00 98.00 90 PHE A N 1
ATOM 690 C CA . PHE A 1 90 ? -11.643 0.068 -10.783 1.00 98.00 90 PHE A CA 1
ATOM 691 C C . PHE A 1 90 ? -10.539 0.294 -11.818 1.00 98.00 90 PHE A C 1
ATOM 693 O O . PHE A 1 90 ? -9.385 0.498 -11.442 1.00 98.00 90 PHE A O 1
ATOM 700 N N . ARG A 1 91 ? -10.890 0.340 -13.108 1.00 98.19 91 ARG A N 1
ATOM 701 C CA . ARG A 1 91 ? -9.951 0.660 -14.194 1.00 98.19 91 ARG A CA 1
ATOM 702 C C . ARG A 1 91 ? -9.194 1.965 -13.954 1.00 98.19 91 ARG A C 1
ATOM 704 O O . ARG A 1 91 ? -8.005 2.025 -14.250 1.00 98.19 91 ARG A O 1
ATOM 711 N N . SER A 1 92 ? -9.878 2.992 -13.454 1.00 96.94 92 SER A N 1
ATOM 712 C CA . SER A 1 92 ? -9.289 4.308 -13.194 1.00 96.94 92 SER A CA 1
ATOM 713 C C . SER A 1 92 ? -8.740 4.465 -11.774 1.00 96.94 92 SER A C 1
ATOM 715 O O . SER A 1 92 ? -8.036 5.435 -11.506 1.00 96.94 92 SER A O 1
ATOM 717 N N . GLN A 1 93 ? -9.027 3.519 -10.876 1.00 97.56 93 GLN A N 1
ATOM 718 C CA . GLN A 1 93 ? -8.612 3.568 -9.471 1.00 97.56 93 GLN A CA 1
ATOM 719 C C . GLN A 1 93 ? -7.388 2.708 -9.152 1.00 97.56 93 GLN A C 1
ATOM 721 O O . GLN A 1 93 ? -6.734 2.958 -8.145 1.00 97.56 93 GLN A O 1
ATOM 726 N N . VAL A 1 94 ? -7.071 1.685 -9.949 1.00 98.56 94 VAL A N 1
ATOM 727 C CA . VAL A 1 94 ? -5.881 0.852 -9.715 1.00 98.56 94 VAL A CA 1
ATOM 728 C C . VAL A 1 94 ? -4.645 1.552 -10.281 1.00 98.56 94 VAL A C 1
ATOM 730 O O . VAL A 1 94 ? -4.463 1.642 -11.496 1.00 98.56 94 VAL A O 1
ATOM 733 N N . GLU A 1 95 ? -3.773 2.028 -9.395 1.00 98.44 95 GLU A N 1
ATOM 734 C CA . GLU A 1 95 ? -2.539 2.721 -9.761 1.00 98.44 95 GLU A CA 1
ATOM 735 C C . GLU A 1 95 ? -1.357 1.753 -9.744 1.00 98.44 95 GLU A C 1
ATOM 737 O O . GLU A 1 95 ? -0.913 1.298 -8.693 1.00 98.44 95 GLU A O 1
ATOM 742 N N . VAL A 1 96 ? -0.823 1.435 -10.923 1.00 98.62 96 VAL A N 1
ATOM 743 C CA . VAL A 1 96 ? 0.267 0.462 -11.057 1.00 98.62 96 VAL A CA 1
ATOM 744 C C . VAL A 1 96 ? 1.629 1.144 -10.996 1.00 98.62 96 VAL A C 1
ATOM 746 O O . VAL A 1 96 ? 1.859 2.166 -11.654 1.00 98.62 96 VAL A O 1
ATOM 749 N N . ARG A 1 97 ? 2.562 0.550 -10.246 1.00 98.44 97 ARG A N 1
ATOM 750 C CA . ARG A 1 97 ? 3.941 1.030 -10.146 1.00 98.44 97 ARG A CA 1
ATOM 751 C C . ARG A 1 97 ? 4.966 -0.101 -10.103 1.00 98.44 97 ARG A C 1
ATOM 753 O O . ARG A 1 97 ? 4.934 -0.925 -9.190 1.00 98.44 97 ARG A O 1
ATOM 760 N N . ASN A 1 98 ? 5.931 -0.068 -11.023 1.00 98.69 98 ASN A N 1
ATOM 761 C CA . ASN A 1 98 ? 7.122 -0.911 -10.960 1.00 98.69 98 ASN A CA 1
ATOM 762 C C . ASN A 1 98 ? 8.110 -0.333 -9.937 1.00 98.69 98 ASN A C 1
ATOM 764 O O . ASN A 1 98 ? 8.694 0.734 -10.147 1.00 98.69 98 ASN A O 1
ATOM 768 N N . GLN A 1 99 ? 8.325 -1.039 -8.833 1.00 98.44 99 GLN A N 1
ATOM 769 C CA . GLN A 1 99 ? 9.234 -0.628 -7.766 1.00 98.44 99 GLN A CA 1
ATOM 770 C C . GLN A 1 99 ? 10.701 -0.630 -8.218 1.00 98.44 99 GLN A C 1
ATOM 772 O O . GLN A 1 99 ? 11.477 0.224 -7.783 1.00 98.44 99 GLN A O 1
ATOM 777 N N . ALA A 1 100 ? 11.071 -1.485 -9.179 1.00 98.25 100 ALA A N 1
ATOM 778 C CA . ALA A 1 100 ? 12.440 -1.577 -9.682 1.00 98.25 100 ALA A CA 1
ATOM 779 C C . ALA A 1 100 ? 12.931 -0.268 -10.322 1.00 98.25 100 ALA A C 1
ATOM 781 O O . ALA A 1 100 ? 14.119 0.040 -10.266 1.00 98.25 100 ALA A O 1
ATOM 782 N N . ARG A 1 101 ? 12.028 0.553 -10.879 1.00 97.75 101 ARG A N 1
ATOM 783 C CA . ARG A 1 101 ? 12.381 1.800 -11.585 1.00 97.75 101 ARG A CA 1
ATOM 784 C C . ARG A 1 101 ? 12.152 3.083 -10.787 1.00 97.75 101 ARG A C 1
ATOM 786 O O . ARG A 1 101 ? 12.438 4.165 -11.298 1.00 97.75 101 ARG A O 1
ATOM 793 N N . VAL A 1 102 ? 11.647 3.002 -9.552 1.00 97.38 102 VAL A N 1
ATOM 794 C CA . VAL A 1 102 ? 11.309 4.188 -8.735 1.00 97.38 102 VAL A CA 1
ATOM 795 C C . VAL A 1 102 ? 12.514 5.115 -8.562 1.00 97.38 102 VAL A C 1
ATOM 797 O O . VAL A 1 102 ? 12.397 6.331 -8.731 1.00 97.38 102 VAL A O 1
ATOM 800 N N . HIS A 1 103 ? 13.693 4.539 -8.324 1.00 96.94 103 HIS A N 1
ATOM 801 C CA . HIS A 1 103 ? 14.950 5.268 -8.155 1.00 96.94 103 HIS A CA 1
ATOM 802 C C . HIS A 1 103 ? 15.322 6.179 -9.343 1.00 96.94 103 HIS A C 1
ATOM 804 O O . HIS A 1 103 ? 16.018 7.174 -9.148 1.00 96.94 103 HIS A O 1
ATOM 810 N N . LEU A 1 104 ? 14.824 5.902 -10.557 1.00 97.44 104 LEU A N 1
ATOM 811 C CA . LEU A 1 104 ? 15.128 6.687 -11.761 1.00 97.44 104 LEU A CA 1
ATOM 812 C C . LEU A 1 104 ? 14.433 8.054 -11.796 1.00 97.44 104 LEU A C 1
ATOM 814 O O . LEU A 1 104 ? 14.914 8.978 -12.452 1.00 97.44 104 LEU A O 1
ATOM 818 N N . TRP A 1 105 ? 13.290 8.199 -11.122 1.00 95.56 105 TRP A N 1
ATOM 819 C CA . TRP A 1 105 ? 12.469 9.414 -11.200 1.00 95.56 105 TRP A CA 1
ATOM 820 C C . TRP A 1 105 ? 12.139 10.028 -9.836 1.00 95.56 105 TRP A C 1
ATOM 822 O O . TRP A 1 105 ? 11.797 11.213 -9.779 1.00 95.56 105 TRP A O 1
ATOM 832 N N . PHE A 1 106 ? 12.262 9.278 -8.735 1.00 94.19 106 PHE A N 1
ATOM 833 C CA . PHE A 1 106 ? 11.859 9.737 -7.401 1.00 94.19 106 PHE A CA 1
ATOM 834 C C . PHE A 1 106 ? 12.589 11.014 -6.977 1.00 94.19 106 PHE A C 1
ATOM 836 O O . PHE A 1 106 ? 11.951 11.977 -6.548 1.00 94.19 106 PHE A O 1
ATOM 843 N N . GLN A 1 107 ? 13.911 11.066 -7.171 1.00 93.12 107 GLN A N 1
ATOM 844 C CA . GLN A 1 107 ? 14.705 12.243 -6.820 1.00 93.12 107 GLN A CA 1
ATOM 845 C C . GLN A 1 107 ? 14.303 13.478 -7.624 1.00 93.12 107 GLN A C 1
ATOM 847 O O . GLN A 1 107 ? 14.205 14.560 -7.055 1.00 93.12 107 GLN A O 1
ATOM 852 N N . ASN A 1 108 ? 14.002 13.334 -8.913 1.00 93.50 108 ASN A N 1
ATOM 853 C CA . ASN A 1 108 ? 13.557 14.461 -9.736 1.00 93.50 108 ASN A CA 1
ATOM 854 C C . ASN A 1 108 ? 12.180 14.977 -9.298 1.00 93.50 108 ASN A C 1
ATOM 856 O O . ASN A 1 108 ? 11.920 16.176 -9.356 1.00 93.50 108 ASN A O 1
ATOM 860 N N . ARG A 1 109 ? 11.302 14.081 -8.830 1.00 90.25 109 ARG A N 1
ATOM 861 C CA . ARG A 1 109 ? 9.943 14.430 -8.401 1.00 90.25 109 ARG A CA 1
ATOM 862 C C . ARG A 1 109 ? 9.876 15.007 -6.988 1.00 90.25 109 ARG A C 1
ATOM 864 O O . ARG A 1 109 ? 9.086 15.915 -6.745 1.00 90.25 109 ARG A O 1
ATOM 871 N N . PHE A 1 110 ? 10.665 14.475 -6.058 1.00 88.12 110 PHE A N 1
ATOM 872 C CA . PHE A 1 110 ? 10.569 14.805 -4.630 1.00 88.12 110 PHE A CA 1
ATOM 873 C C . PHE A 1 110 ? 11.816 15.500 -4.070 1.00 88.12 110 PHE A C 1
ATOM 875 O O . PHE A 1 110 ? 11.794 16.014 -2.950 1.00 88.12 110 PHE A O 1
ATOM 882 N N . GLY A 1 111 ? 12.905 15.577 -4.836 1.00 88.56 111 GLY A N 1
ATOM 883 C CA . 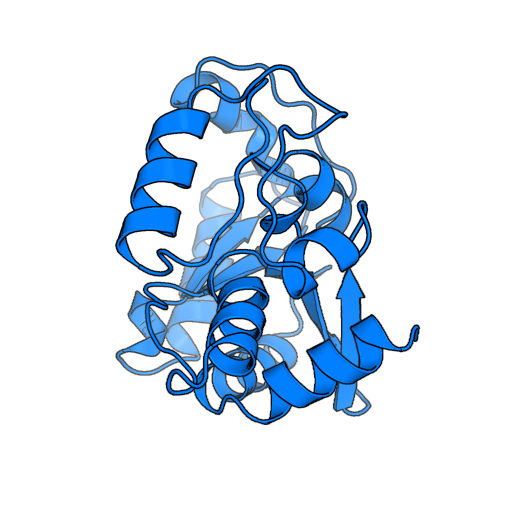GLY A 1 111 ? 14.166 16.181 -4.405 1.00 88.56 111 GLY A CA 1
ATOM 884 C C . GLY A 1 111 ? 14.819 15.423 -3.251 1.00 88.56 111 GLY A C 1
ATOM 885 O O . GLY A 1 111 ? 15.369 16.057 -2.352 1.00 88.56 111 GLY A O 1
ATOM 886 N N . GLU A 1 112 ? 14.666 14.100 -3.221 1.00 87.31 112 GLU A N 1
ATOM 887 C CA . GLU A 1 112 ? 15.211 13.204 -2.199 1.00 87.31 112 GLU A CA 1
ATOM 888 C C . GLU A 1 112 ? 15.872 12.002 -2.888 1.00 87.31 112 GLU A C 1
ATOM 890 O O . GLU A 1 112 ? 15.278 11.454 -3.821 1.00 87.31 112 GLU A O 1
ATOM 895 N N . PRO A 1 113 ? 17.084 11.591 -2.476 1.00 89.38 113 PRO A N 1
ATOM 896 C CA . PRO A 1 113 ? 17.731 10.427 -3.062 1.00 89.38 113 PRO A CA 1
ATOM 897 C C . PRO A 1 113 ? 16.902 9.171 -2.785 1.00 89.38 113 PRO A C 1
ATOM 899 O O . PRO A 1 113 ? 16.344 9.004 -1.700 1.00 89.38 113 PRO A O 1
ATOM 902 N N . TYR A 1 114 ? 16.848 8.278 -3.766 1.00 92.75 114 TYR A N 1
ATOM 903 C CA . TYR A 1 114 ? 16.143 7.008 -3.659 1.00 92.75 114 TYR A CA 1
ATOM 904 C C . TYR A 1 114 ? 17.034 5.926 -4.255 1.00 92.75 114 TYR A C 1
ATOM 906 O O . TYR A 1 114 ? 17.345 5.973 -5.442 1.00 92.75 114 TYR A O 1
ATOM 914 N N . ALA A 1 115 ? 17.509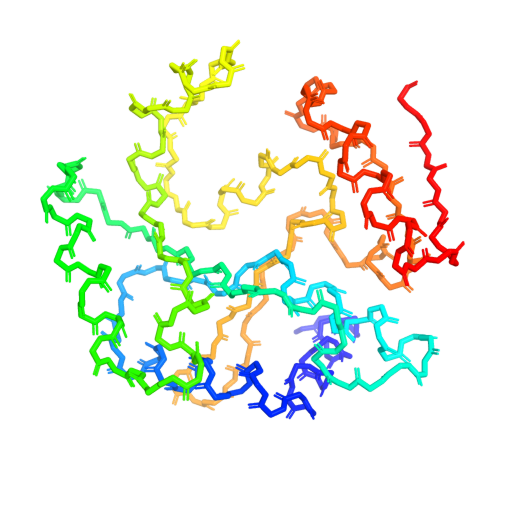 5.004 -3.421 1.00 94.69 115 ALA A N 1
ATOM 915 C CA . ALA A 1 115 ? 18.347 3.904 -3.883 1.00 94.69 115 ALA A CA 1
ATOM 916 C C . ALA A 1 115 ? 17.505 2.889 -4.681 1.00 94.69 115 ALA A C 1
ATOM 918 O O . ALA A 1 115 ? 16.303 2.775 -4.423 1.00 94.69 115 ALA A O 1
ATOM 919 N N . PRO A 1 116 ? 18.101 2.157 -5.640 1.00 96.81 116 PRO A N 1
ATOM 920 C CA . PRO A 1 116 ? 17.439 1.017 -6.263 1.00 96.81 116 PRO A CA 1
ATOM 921 C C . PRO A 1 116 ? 16.960 0.024 -5.203 1.00 96.81 116 PRO A C 1
ATOM 923 O O . PRO A 1 116 ? 17.682 -0.242 -4.245 1.00 96.81 116 PRO A O 1
ATOM 926 N N . LEU A 1 117 ? 15.752 -0.500 -5.393 1.00 97.06 117 LEU A N 1
ATOM 927 C CA . LEU A 1 117 ? 15.182 -1.550 -4.554 1.00 97.06 117 LEU A CA 1
ATOM 928 C C . LEU A 1 117 ? 15.505 -2.926 -5.140 1.00 97.06 117 LEU A C 1
ATOM 930 O O . LEU A 1 117 ? 15.829 -3.047 -6.325 1.00 97.06 117 LEU A O 1
ATOM 934 N N . HIS A 1 118 ? 15.337 -3.960 -4.325 1.00 96.62 118 HIS A N 1
ATOM 935 C CA . HIS A 1 118 ? 15.519 -5.362 -4.696 1.00 96.62 118 HIS A CA 1
ATOM 936 C C . HIS A 1 118 ? 14.221 -6.181 -4.679 1.00 96.62 118 HIS A C 1
ATOM 938 O O . HIS A 1 118 ? 14.219 -7.317 -5.148 1.00 96.62 118 HIS A O 1
ATOM 944 N N . SER A 1 119 ? 13.137 -5.629 -4.130 1.00 97.94 119 SER A N 1
ATOM 945 C CA . SER A 1 119 ? 11.810 -6.253 -4.089 1.00 97.94 119 SER A CA 1
ATOM 946 C C . SER A 1 119 ? 10.714 -5.206 -3.898 1.00 97.94 119 SER A C 1
ATOM 948 O O . SER A 1 119 ? 10.992 -4.051 -3.553 1.00 97.94 119 SER A O 1
ATOM 950 N N . THR A 1 120 ? 9.460 -5.613 -4.075 1.00 97.69 120 THR A N 1
ATOM 951 C CA . THR A 1 120 ? 8.299 -4.787 -3.731 1.00 97.69 120 THR A CA 1
ATOM 952 C C . THR A 1 120 ? 8.193 -4.538 -2.227 1.00 97.69 120 THR A C 1
ATOM 954 O O . THR A 1 120 ? 7.854 -3.427 -1.820 1.00 97.69 120 THR A O 1
ATOM 957 N N . ASP A 1 121 ? 8.523 -5.526 -1.391 1.00 97.94 121 ASP A N 1
ATOM 958 C CA . ASP A 1 121 ? 8.400 -5.402 0.067 1.00 97.94 121 ASP A CA 1
ATOM 959 C C . ASP A 1 121 ? 9.398 -4.371 0.638 1.00 97.94 121 ASP A C 1
ATOM 961 O O . ASP A 1 121 ? 9.043 -3.612 1.540 1.00 97.94 121 ASP A O 1
ATOM 965 N N . GLU A 1 122 ? 10.596 -4.239 0.050 1.00 97.38 122 GLU A N 1
ATOM 966 C CA . GLU A 1 122 ? 11.581 -3.208 0.435 1.00 97.38 122 GLU A CA 1
ATOM 967 C C . GLU A 1 122 ? 11.046 -1.779 0.219 1.00 97.38 122 GLU A C 1
ATOM 969 O O . GLU A 1 122 ? 11.392 -0.851 0.957 1.00 97.38 122 GLU A O 1
ATOM 974 N N . ALA A 1 123 ? 10.153 -1.577 -0.758 1.00 96.69 123 ALA A N 1
ATOM 975 C CA . ALA A 1 123 ? 9.549 -0.269 -1.000 1.00 96.69 123 ALA A CA 1
ATOM 976 C C . ALA A 1 123 ? 8.791 0.244 0.234 1.00 96.69 123 ALA A C 1
ATOM 978 O O . ALA A 1 123 ? 8.818 1.448 0.509 1.00 96.69 123 ALA A O 1
ATOM 979 N N . LEU A 1 124 ? 8.150 -0.656 0.994 1.00 97.44 124 LEU A N 1
ATOM 980 C CA . LEU A 1 124 ? 7.350 -0.334 2.181 1.00 97.44 124 LEU A CA 1
ATOM 981 C C . LEU A 1 124 ? 8.193 0.341 3.270 1.00 97.44 124 LEU A C 1
ATOM 983 O O . LEU A 1 124 ? 7.733 1.281 3.919 1.00 97.44 124 LEU A O 1
ATOM 987 N N . GLU A 1 125 ? 9.466 -0.036 3.401 1.00 96.06 125 GLU A N 1
ATOM 988 C CA . GLU A 1 125 ? 10.397 0.574 4.358 1.00 96.06 125 GLU A CA 1
ATOM 989 C C . GLU A 1 125 ? 10.648 2.063 4.086 1.00 96.06 125 GLU A C 1
ATOM 991 O O . GLU A 1 125 ? 11.112 2.796 4.962 1.00 96.06 125 GLU A O 1
ATOM 996 N N . ARG A 1 126 ? 10.331 2.540 2.877 1.00 93.75 126 ARG A N 1
ATOM 997 C CA . ARG A 1 126 ? 10.544 3.925 2.443 1.00 93.75 126 ARG A CA 1
ATOM 998 C C . ARG A 1 126 ? 9.301 4.802 2.581 1.00 93.75 126 ARG A C 1
ATOM 1000 O O . ARG A 1 126 ? 9.377 5.982 2.244 1.00 93.75 126 ARG A O 1
ATOM 1007 N N . PHE A 1 127 ? 8.169 4.291 3.064 1.00 94.88 127 PHE A N 1
ATOM 1008 C CA . PHE A 1 127 ? 6.920 5.063 3.153 1.00 94.88 127 PHE A CA 1
ATOM 1009 C C . PHE A 1 127 ? 7.007 6.207 4.174 1.00 94.88 127 PHE A C 1
ATOM 1011 O O . PHE A 1 127 ? 7.918 6.269 4.996 1.00 94.88 127 PHE A O 1
ATOM 1018 N N . VAL A 1 128 ? 6.068 7.156 4.105 1.00 94.75 128 VAL A N 1
ATOM 1019 C CA . VAL A 1 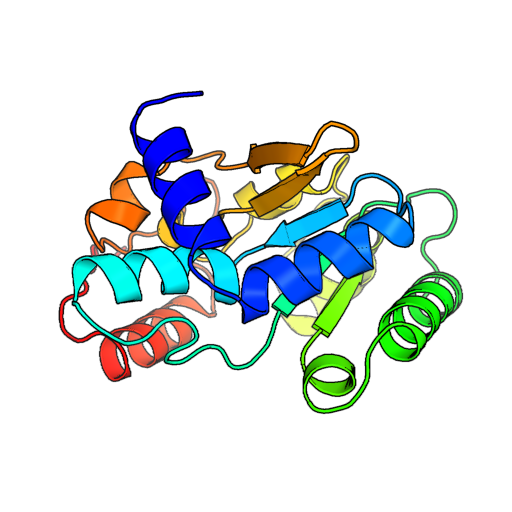128 ? 6.065 8.360 4.963 1.00 94.75 128 VAL A CA 1
ATOM 1020 C C . VAL A 1 128 ? 5.980 8.012 6.457 1.00 94.75 128 VAL A C 1
ATOM 1022 O O . VAL A 1 128 ? 6.628 8.669 7.268 1.00 94.75 128 VAL A O 1
ATOM 1025 N N . ALA A 1 129 ? 5.215 6.976 6.809 1.00 97.06 129 ALA A N 1
ATOM 1026 C CA . ALA A 1 129 ? 5.003 6.509 8.177 1.00 97.06 129 ALA A CA 1
ATOM 1027 C C . ALA A 1 129 ? 4.853 4.976 8.198 1.00 97.06 129 ALA A C 1
ATOM 1029 O O . ALA A 1 129 ? 4.336 4.427 7.219 1.00 97.06 129 ALA A O 1
ATOM 1030 N N . PRO A 1 130 ? 5.207 4.291 9.305 1.00 97.00 130 PRO A N 1
ATOM 1031 C CA . PRO A 1 130 ? 5.013 2.848 9.473 1.00 97.00 130 PRO A CA 1
ATOM 1032 C C . PRO A 1 130 ? 3.583 2.378 9.191 1.00 97.00 130 PRO A C 1
ATOM 1034 O O . PRO A 1 130 ? 3.368 1.399 8.490 1.00 97.00 130 PRO A O 1
ATOM 1037 N N . THR A 1 131 ? 2.589 3.138 9.652 1.00 97.31 131 THR A N 1
ATOM 1038 C CA . THR A 1 131 ? 1.164 2.817 9.469 1.00 97.31 131 THR A CA 1
ATOM 1039 C C . THR A 1 131 ? 0.711 2.823 7.997 1.00 97.31 131 THR A C 1
ATOM 1041 O O . THR A 1 131 ? -0.302 2.230 7.647 1.00 97.31 131 THR A O 1
ATOM 1044 N N . PHE A 1 132 ? 1.473 3.467 7.104 1.00 97.38 132 PHE A N 1
ATOM 1045 C CA . PHE A 1 132 ? 1.199 3.473 5.662 1.00 97.38 132 PHE A CA 1
ATOM 1046 C C . PHE A 1 132 ? 1.915 2.346 4.908 1.00 97.38 132 PHE A C 1
ATOM 1048 O O . PHE A 1 132 ? 1.667 2.163 3.715 1.00 97.38 132 PHE A O 1
ATOM 1055 N N . ALA A 1 133 ? 2.820 1.634 5.582 1.00 97.62 133 ALA A N 1
ATOM 1056 C CA . ALA A 1 133 ? 3.751 0.663 5.023 1.00 97.62 133 ALA A CA 1
ATOM 1057 C C . ALA A 1 133 ? 3.220 -0.771 5.171 1.00 97.62 133 ALA A C 1
ATOM 1059 O O . ALA A 1 133 ? 3.877 -1.634 5.749 1.00 97.62 133 ALA A O 1
ATOM 1060 N N . VAL A 1 134 ? 2.013 -1.017 4.659 1.00 98.50 134 VAL A N 1
ATOM 1061 C CA . VAL A 1 134 ? 1.397 -2.350 4.647 1.00 98.50 134 VAL A CA 1
ATOM 1062 C C . VAL A 1 134 ? 1.119 -2.767 3.213 1.00 98.50 134 VAL A C 1
ATOM 1064 O O . VAL A 1 134 ? 0.533 -2.003 2.447 1.00 98.50 134 VAL A O 1
ATOM 1067 N N . GLY A 1 135 ? 1.526 -3.981 2.864 1.00 98.50 135 GLY A N 1
ATOM 1068 C CA . GLY A 1 135 ? 1.229 -4.643 1.605 1.00 98.50 135 GLY A CA 1
ATOM 1069 C C . GLY A 1 135 ? 0.556 -5.989 1.830 1.00 98.50 135 GLY A C 1
ATOM 1070 O O . GLY A 1 135 ? 0.838 -6.683 2.806 1.00 98.50 135 GLY A O 1
ATOM 1071 N N . VAL A 1 136 ? -0.327 -6.373 0.916 1.00 98.69 136 VAL A N 1
ATOM 1072 C CA . VAL A 1 136 ? -0.984 -7.681 0.912 1.00 98.69 136 VAL A CA 1
ATOM 1073 C C . VAL A 1 136 ? -0.965 -8.289 -0.484 1.00 98.69 136 VAL A C 1
ATOM 1075 O O . VAL A 1 136 ? -0.992 -7.580 -1.492 1.00 98.69 136 VAL A O 1
ATOM 1078 N N . ARG A 1 137 ? -0.916 -9.619 -0.552 1.00 98.56 137 ARG A N 1
ATOM 1079 C CA . ARG A 1 137 ? -1.058 -10.389 -1.792 1.00 98.56 137 ARG A CA 1
ATOM 1080 C C . ARG A 1 137 ? -1.999 -11.558 -1.559 1.00 98.56 137 ARG A C 1
ATOM 1082 O O . ARG A 1 137 ? -1.909 -12.225 -0.532 1.00 98.56 137 ARG A O 1
ATOM 1089 N N . LEU A 1 138 ? -2.882 -11.806 -2.521 1.00 98.62 138 LEU A N 1
ATOM 1090 C CA . LEU A 1 138 ? -3.671 -13.030 -2.557 1.00 98.62 138 LEU A CA 1
ATOM 1091 C C . LEU A 1 138 ? -2.886 -14.089 -3.333 1.00 98.62 138 LEU A C 1
ATOM 1093 O O . LEU A 1 138 ? -2.595 -13.907 -4.514 1.00 98.62 138 LEU A O 1
ATOM 1097 N N . GLU A 1 139 ? -2.534 -15.172 -2.654 1.00 98.00 139 GLU A N 1
ATOM 1098 C CA . GLU A 1 139 ? -1.745 -16.276 -3.191 1.00 98.00 139 GLU A CA 1
ATOM 1099 C C . GLU A 1 139 ? -2.604 -17.248 -4.010 1.00 98.00 139 GLU A C 1
ATOM 1101 O O . GLU A 1 139 ? -3.839 -17.188 -4.014 1.00 98.00 139 GLU A O 1
ATOM 1106 N N . ALA A 1 140 ? -1.946 -18.165 -4.724 1.00 96.50 140 ALA A N 1
ATOM 1107 C CA . ALA A 1 140 ? -2.607 -19.165 -5.565 1.00 96.50 140 AL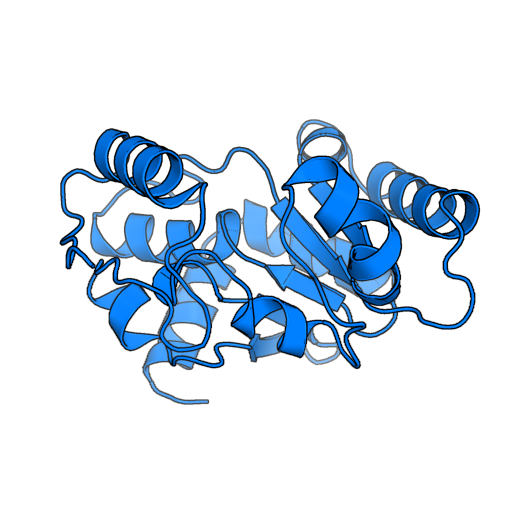A A CA 1
ATOM 1108 C C . ALA A 1 140 ? -3.525 -20.122 -4.780 1.00 96.50 140 ALA A C 1
ATOM 1110 O O . ALA A 1 140 ? -4.525 -20.584 -5.321 1.00 96.50 140 ALA A O 1
ATOM 1111 N N . ASP A 1 141 ? -3.218 -20.389 -3.510 1.00 96.81 141 ASP A N 1
ATOM 1112 C CA . ASP A 1 141 ? -3.999 -21.246 -2.605 1.00 96.81 141 ASP A CA 1
ATOM 1113 C C . ASP A 1 141 ? -5.094 -20.479 -1.838 1.00 96.81 141 ASP A C 1
ATOM 1115 O O . ASP A 1 141 ? -5.576 -20.934 -0.803 1.00 96.81 141 ASP A O 1
ATOM 1119 N N . ASP A 1 142 ? -5.457 -19.293 -2.331 1.00 95.94 142 ASP A N 1
ATOM 1120 C CA . ASP A 1 142 ? -6.327 -18.319 -1.674 1.00 95.94 142 ASP A CA 1
ATOM 1121 C C . ASP A 1 142 ? -5.792 -17.778 -0.342 1.00 95.94 142 ASP A C 1
ATOM 1123 O O . ASP A 1 142 ? -6.479 -16.949 0.250 1.00 95.94 142 ASP A O 1
ATOM 1127 N N . SER A 1 143 ? -4.604 -18.149 0.147 1.00 96.88 143 SER A N 1
ATOM 1128 C CA . SER A 1 143 ? -4.039 -17.522 1.348 1.00 96.88 143 SER A CA 1
ATOM 1129 C C . SER A 1 143 ? -3.679 -16.054 1.090 1.00 96.88 143 SER A C 1
ATOM 1131 O O . SER A 1 143 ? -3.485 -15.624 -0.047 1.00 96.88 143 SER A O 1
ATOM 1133 N N . LEU A 1 144 ? -3.652 -15.247 2.152 1.00 98.00 144 LEU A N 1
ATOM 1134 C CA . LEU A 1 144 ? -3.283 -13.838 2.064 1.00 98.00 144 LEU A CA 1
ATOM 1135 C C . LEU A 1 144 ? -1.940 -13.651 2.760 1.00 98.00 144 LEU A C 1
ATOM 1137 O O . LEU A 1 144 ? -1.841 -13.848 3.971 1.00 98.00 144 LEU A O 1
ATOM 1141 N N . SER A 1 145 ? -0.915 -13.287 1.997 1.00 97.94 145 SER A N 1
ATOM 1142 C CA . SER A 1 145 ? 0.390 -12.951 2.556 1.00 97.94 145 SER A CA 1
ATOM 1143 C C . SER A 1 145 ? 0.477 -11.450 2.820 1.00 97.94 145 SER A C 1
ATOM 1145 O O . SER A 1 145 ? -0.039 -10.630 2.054 1.00 97.94 145 SER A O 1
ATOM 1147 N N . VAL A 1 146 ? 1.111 -11.098 3.936 1.00 98.38 146 VAL A N 1
ATOM 1148 C CA . VAL A 1 146 ? 1.214 -9.728 4.444 1.00 98.38 146 VAL A CA 1
ATOM 1149 C C . VAL A 1 146 ? 2.681 -9.315 4.459 1.00 98.38 146 VAL A C 1
ATOM 1151 O O . VAL A 1 146 ? 3.537 -10.074 4.907 1.00 98.38 146 VAL A O 1
ATOM 1154 N N . ALA A 1 147 ? 2.956 -8.104 3.989 1.00 98.25 147 ALA A N 1
ATOM 1155 C CA . ALA A 1 147 ? 4.231 -7.422 4.130 1.00 98.25 147 ALA A CA 1
ATOM 1156 C C . ALA A 1 147 ? 4.020 -6.177 5.002 1.00 98.25 147 ALA A C 1
ATOM 1158 O O . ALA A 1 147 ? 3.311 -5.249 4.618 1.00 98.25 147 ALA A O 1
ATOM 1159 N N . ALA A 1 148 ? 4.600 -6.176 6.199 1.00 97.81 148 ALA A N 1
ATOM 1160 C CA . ALA A 1 148 ? 4.501 -5.078 7.157 1.00 97.81 148 ALA A CA 1
ATOM 1161 C C . ALA A 1 148 ? 5.846 -4.935 7.892 1.00 97.81 148 ALA A C 1
ATOM 1163 O O . ALA A 1 148 ? 5.983 -5.429 9.012 1.00 97.81 148 ALA A O 1
ATOM 1164 N N . PRO A 1 149 ? 6.868 -4.303 7.277 1.00 97.44 149 PRO A N 1
ATOM 1165 C CA . PRO A 1 149 ? 8.234 -4.276 7.816 1.00 97.44 149 PRO A CA 1
ATOM 1166 C C . PRO A 1 149 ? 8.354 -3.601 9.192 1.00 97.44 149 PRO A C 1
ATOM 1168 O O . PRO A 1 149 ? 9.335 -3.813 9.898 1.00 97.44 149 PRO A O 1
ATOM 1171 N N . PHE A 1 150 ? 7.352 -2.819 9.597 1.00 97.56 150 PHE A N 1
ATOM 1172 C CA . PHE A 1 150 ? 7.287 -2.171 10.908 1.00 97.56 150 PHE A CA 1
ATOM 1173 C C . PHE A 1 150 ? 6.277 -2.823 11.869 1.00 97.56 150 PHE A C 1
ATOM 1175 O O . PHE A 1 150 ? 6.000 -2.270 12.931 1.00 97.56 150 PHE A O 1
ATOM 1182 N N . GLY A 1 151 ? 5.706 -3.973 11.501 1.00 97.69 151 GLY A N 1
ATOM 1183 C CA . GLY A 1 151 ? 4.576 -4.576 12.203 1.00 97.69 151 GLY A CA 1
ATOM 1184 C C . GLY A 1 151 ? 3.244 -3.879 11.904 1.00 97.69 151 GLY A C 1
ATOM 1185 O O . GLY A 1 151 ? 3.162 -2.950 11.101 1.00 97.69 151 GLY A O 1
ATOM 1186 N N . LEU A 1 152 ? 2.175 -4.362 12.542 1.00 98.38 152 LEU A N 1
ATOM 1187 C CA . LEU A 1 152 ? 0.804 -3.876 12.335 1.00 98.38 152 LEU A CA 1
ATOM 1188 C C . LEU A 1 152 ? 0.252 -3.098 13.539 1.00 98.38 152 LEU A C 1
ATOM 1190 O O . LEU A 1 152 ? -0.842 -2.541 13.449 1.00 98.38 152 LEU A O 1
ATOM 1194 N N . ASP A 1 153 ? 0.995 -3.026 14.646 1.00 98.19 153 ASP A N 1
ATOM 1195 C CA . ASP A 1 153 ? 0.541 -2.400 15.891 1.00 98.19 153 ASP A CA 1
ATOM 1196 C C . ASP A 1 153 ? 0.086 -0.952 15.679 1.00 98.19 153 ASP A C 1
ATOM 1198 O O . ASP A 1 153 ? -1.019 -0.593 16.074 1.00 98.19 153 ASP A O 1
ATOM 1202 N N . ASP A 1 154 ? 0.874 -0.136 14.972 1.00 97.94 154 ASP A N 1
ATOM 1203 C CA . ASP A 1 154 ? 0.526 1.261 14.674 1.00 97.94 154 ASP A CA 1
ATOM 1204 C C . ASP A 1 154 ? -0.734 1.398 13.808 1.00 97.94 154 ASP A C 1
ATOM 1206 O O . ASP A 1 154 ? -1.499 2.353 13.956 1.00 97.94 154 ASP A O 1
ATOM 1210 N N . VAL A 1 155 ? -0.977 0.447 12.906 1.00 98.19 155 VAL A N 1
ATOM 1211 C CA . VAL A 1 155 ? -2.163 0.448 12.039 1.00 98.19 155 VAL A CA 1
ATOM 1212 C C . VAL A 1 155 ? -3.409 0.199 12.877 1.00 98.19 155 VAL A C 1
ATOM 1214 O O . VAL A 1 155 ? -4.369 0.969 12.808 1.00 98.19 155 VAL A O 1
ATOM 1217 N N . PHE A 1 156 ? -3.375 -0.836 13.715 1.00 98.38 156 PHE A N 1
ATOM 1218 C CA . PHE A 1 156 ? -4.508 -1.227 14.552 1.00 98.38 156 PHE A CA 1
ATOM 1219 C C . PHE A 1 156 ? -4.725 -0.315 15.759 1.00 98.38 156 PHE A C 1
ATOM 1221 O O . PHE A 1 156 ? -5.870 -0.161 16.186 1.00 98.38 156 PHE A O 1
ATOM 1228 N N . ALA A 1 157 ? -3.664 0.311 16.271 1.00 98.12 157 ALA A N 1
ATOM 1229 C CA . ALA A 1 157 ? -3.722 1.349 17.296 1.00 98.12 157 ALA A CA 1
ATOM 1230 C C . ALA A 1 157 ? -4.056 2.738 16.723 1.00 98.12 157 ALA A C 1
ATOM 1232 O O . ALA A 1 157 ? -4.078 3.711 17.474 1.00 98.12 157 ALA A O 1
ATOM 1233 N N . MET A 1 158 ? -4.281 2.854 15.405 1.00 98.12 158 MET A N 1
ATOM 1234 C CA . MET A 1 158 ? -4.586 4.120 14.726 1.00 98.12 158 MET A CA 1
ATOM 1235 C C . MET A 1 158 ? -3.569 5.226 15.058 1.00 98.12 158 MET A C 1
ATOM 1237 O O . MET A 1 158 ? -3.925 6.378 15.309 1.00 98.12 158 MET A O 1
ATOM 1241 N N . THR A 1 159 ? -2.288 4.856 15.080 1.00 98.44 159 THR A N 1
ATOM 1242 C CA . THR A 1 159 ? -1.173 5.739 15.418 1.00 98.44 159 THR A CA 1
ATOM 1243 C C . THR A 1 159 ? -0.320 6.016 14.185 1.00 98.44 159 THR A C 1
ATOM 1245 O O . THR A 1 159 ? 0.146 5.101 13.508 1.00 98.44 159 THR A O 1
ATOM 1248 N N . ILE A 1 160 ? -0.094 7.295 13.893 1.00 98.06 160 ILE A N 1
ATOM 1249 C CA . ILE A 1 160 ? 0.836 7.752 12.860 1.00 98.06 160 ILE A CA 1
ATOM 1250 C C . ILE A 1 160 ? 2.082 8.297 13.552 1.00 98.06 160 ILE A C 1
ATOM 1252 O O . ILE A 1 160 ? 1.988 9.214 14.364 1.00 98.06 160 ILE A O 1
ATOM 1256 N N . ARG A 1 161 ? 3.253 7.754 13.218 1.00 97.12 161 ARG A N 1
ATOM 1257 C CA . ARG A 1 161 ? 4.555 8.223 13.714 1.00 97.12 161 ARG A CA 1
ATOM 1258 C C . ARG A 1 161 ? 5.569 8.334 12.570 1.00 97.12 161 ARG A C 1
ATOM 1260 O O . ARG A 1 161 ? 5.349 7.712 11.526 1.00 97.12 161 ARG A O 1
ATOM 1267 N N . PRO A 1 162 ? 6.656 9.107 12.722 1.00 96.75 162 PRO A N 1
ATOM 1268 C CA . PRO A 1 162 ? 7.675 9.220 11.689 1.00 96.75 162 PRO A CA 1
ATOM 1269 C C . PRO A 1 162 ? 8.298 7.858 11.400 1.00 96.75 162 PRO A C 1
ATOM 1271 O O . PRO A 1 162 ? 8.513 7.051 12.306 1.00 96.75 162 PRO A O 1
ATOM 1274 N N . ASN A 1 163 ? 8.588 7.596 10.129 1.00 96.38 163 ASN A N 1
ATOM 1275 C CA . ASN A 1 163 ? 9.300 6.386 9.743 1.00 96.38 163 ASN A CA 1
ATOM 1276 C C . ASN A 1 163 ? 10.741 6.421 10.301 1.00 96.38 163 ASN A C 1
ATOM 1278 O O . ASN A 1 163 ? 11.478 7.349 9.968 1.00 96.38 163 ASN A O 1
ATOM 1282 N N . PRO A 1 164 ? 11.169 5.424 11.101 1.00 94.50 164 PRO A N 1
ATOM 1283 C CA . PRO A 1 164 ? 12.501 5.415 11.710 1.00 94.50 164 PRO A CA 1
ATOM 1284 C C . PRO A 1 164 ? 13.645 5.196 10.704 1.00 94.50 164 PRO A C 1
ATOM 1286 O O . PRO A 1 164 ? 14.794 5.500 11.014 1.00 94.50 164 PRO A O 1
ATOM 1289 N N . ASN A 1 165 ? 13.353 4.704 9.496 1.00 93.31 165 ASN A N 1
ATOM 1290 C CA . ASN A 1 165 ? 14.350 4.361 8.476 1.00 93.31 165 ASN A CA 1
ATOM 1291 C C . ASN A 1 165 ? 14.686 5.533 7.536 1.00 93.31 165 ASN A C 1
ATOM 1293 O O . ASN A 1 165 ? 15.466 5.370 6.593 1.00 93.31 165 ASN A O 1
ATOM 1297 N N . ARG A 1 166 ? 14.089 6.714 7.740 1.00 90.75 166 ARG A N 1
ATOM 1298 C CA . ARG A 1 166 ? 14.337 7.899 6.908 1.00 90.75 166 ARG A CA 1
ATOM 1299 C C . ARG A 1 166 ? 14.159 9.203 7.691 1.00 90.75 166 ARG A C 1
ATOM 1301 O O . ARG A 1 166 ? 13.425 9.232 8.672 1.00 90.75 166 ARG A O 1
ATOM 1308 N N . PRO A 1 167 ? 14.763 10.315 7.233 1.00 91.19 167 PRO A N 1
ATOM 1309 C CA . PRO A 1 167 ? 14.366 11.641 7.689 1.00 91.19 167 PRO A CA 1
ATOM 1310 C C . PRO A 1 167 ? 12.872 11.883 7.456 1.00 91.19 167 PRO A C 1
ATOM 1312 O O . PRO A 1 167 ? 12.271 11.278 6.559 1.00 91.19 167 PRO A O 1
ATOM 1315 N N . VAL A 1 168 ? 12.300 12.816 8.221 1.00 91.31 168 VAL A N 1
ATOM 1316 C CA . VAL A 1 168 ? 10.901 13.236 8.078 1.00 91.31 168 VAL A CA 1
ATOM 1317 C C . VAL A 1 168 ? 10.607 13.544 6.613 1.00 91.31 168 VAL A C 1
ATOM 1319 O O . VAL A 1 168 ? 11.225 14.422 6.008 1.00 91.31 168 VAL A O 1
ATOM 1322 N N . ALA A 1 169 ? 9.677 12.790 6.028 1.00 87.75 169 ALA A N 1
ATOM 1323 C CA . ALA A 1 169 ? 9.346 12.929 4.621 1.00 87.75 169 ALA A CA 1
ATOM 1324 C C . ALA A 1 169 ? 8.766 14.323 4.351 1.00 87.75 169 ALA A C 1
ATOM 1326 O O . ALA A 1 169 ? 7.909 14.793 5.101 1.00 87.75 169 ALA A O 1
ATOM 1327 N N . LYS A 1 170 ? 9.127 14.956 3.227 1.00 87.69 170 LYS A N 1
ATOM 1328 C CA . LYS A 1 170 ? 8.562 16.269 2.846 1.00 87.69 170 LYS A CA 1
ATOM 1329 C C . LYS A 1 170 ? 7.029 16.272 2.771 1.00 87.69 170 LYS A C 1
ATOM 1331 O O . LYS A 1 170 ? 6.398 17.305 2.962 1.00 87.69 170 LYS A O 1
ATOM 1336 N N . GLY A 1 171 ? 6.425 15.113 2.498 1.00 89.69 171 GLY A N 1
ATOM 1337 C CA . GLY A 1 171 ? 4.975 14.916 2.459 1.00 89.69 171 GLY A CA 1
ATOM 1338 C C . GLY A 1 171 ? 4.296 14.682 3.816 1.00 89.69 171 GLY A C 1
ATOM 1339 O O . GLY A 1 171 ? 3.085 14.478 3.815 1.00 89.69 171 GLY A O 1
ATOM 1340 N N . TRP A 1 172 ? 5.028 14.697 4.939 1.00 94.25 172 TRP A N 1
ATOM 1341 C CA . TRP A 1 172 ? 4.521 14.352 6.278 1.00 94.25 172 TRP A CA 1
ATOM 1342 C C . TRP A 1 172 ? 3.253 15.120 6.658 1.00 94.25 172 TRP A C 1
ATOM 1344 O O . TRP A 1 172 ? 2.201 14.506 6.815 1.00 94.25 172 TRP A O 1
ATOM 1354 N N . ALA A 1 173 ? 3.326 16.455 6.719 1.00 95.44 173 ALA A N 1
ATOM 1355 C CA . ALA A 1 173 ? 2.202 17.292 7.150 1.00 95.44 173 ALA A CA 1
ATOM 1356 C C . ALA A 1 173 ? 0.954 17.052 6.288 1.00 95.44 173 ALA A C 1
ATOM 1358 O O . ALA A 1 173 ? -0.121 16.764 6.800 1.00 95.44 173 ALA A O 1
ATOM 1359 N N . LYS A 1 174 ? 1.120 17.036 4.958 1.00 95.31 174 LYS A N 1
ATOM 1360 C CA . LYS A 1 174 ? 0.020 16.773 4.020 1.00 95.31 174 LYS A CA 1
ATOM 1361 C C . LYS A 1 174 ? -0.610 15.391 4.233 1.00 95.31 174 LYS A C 1
ATOM 1363 O O . LYS A 1 174 ? -1.832 15.264 4.151 1.00 95.31 174 LYS A O 1
ATOM 1368 N N . ALA A 1 175 ? 0.205 14.359 4.456 1.00 94.75 175 ALA A N 1
ATOM 1369 C CA . ALA A 1 175 ? -0.281 13.001 4.682 1.00 94.75 175 ALA A CA 1
ATOM 1370 C C . ALA A 1 175 ? -1.064 12.902 6.000 1.00 94.75 175 ALA A C 1
ATOM 1372 O O . ALA A 1 175 ? -2.171 12.362 6.008 1.00 94.75 175 ALA A O 1
ATOM 1373 N N . VAL A 1 176 ? -0.528 13.480 7.079 1.00 96.31 176 VAL A N 1
ATOM 1374 C CA . VAL A 1 176 ? -1.170 13.520 8.399 1.00 96.31 176 VAL A CA 1
ATOM 1375 C C . VAL A 1 176 ? -2.483 14.301 8.350 1.00 96.31 176 VAL A C 1
ATOM 1377 O O . VAL A 1 176 ? -3.515 13.769 8.757 1.00 96.31 176 VAL A O 1
ATOM 1380 N N . ASP A 1 177 ? -2.483 15.510 7.788 1.00 96.75 177 ASP A N 1
ATOM 1381 C CA . ASP A 1 177 ? -3.678 16.356 7.691 1.00 96.75 177 ASP A CA 1
ATOM 1382 C C . ASP A 1 177 ? -4.783 15.668 6.882 1.00 96.75 177 ASP A C 1
ATOM 1384 O O . ASP A 1 177 ? -5.941 15.604 7.302 1.00 96.75 177 ASP A O 1
ATOM 1388 N N . SER A 1 178 ? -4.424 15.070 5.739 1.00 95.50 178 SER A N 1
ATOM 1389 C CA . SER A 1 178 ? -5.378 14.333 4.908 1.00 95.50 178 SER A CA 1
ATOM 1390 C C . SER A 1 178 ? -5.910 13.063 5.580 1.00 95.50 178 SER A C 1
ATOM 1392 O O . SER A 1 178 ? -7.008 12.615 5.226 1.00 95.50 178 SER A O 1
ATOM 1394 N N . ALA A 1 179 ? -5.143 12.437 6.474 1.00 96.31 179 ALA A N 1
ATOM 1395 C CA . ALA A 1 179 ? -5.585 11.278 7.239 1.00 96.31 179 A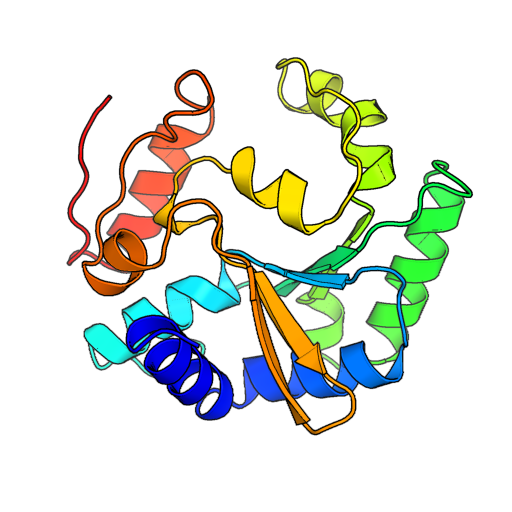LA A CA 1
ATOM 1396 C C . ALA A 1 179 ? -6.521 11.714 8.377 1.00 96.31 179 ALA A C 1
ATOM 1398 O O . ALA A 1 179 ? -7.654 11.238 8.437 1.00 96.31 179 ALA A O 1
ATOM 1399 N N . ARG A 1 180 ? -6.123 12.696 9.197 1.00 96.50 180 ARG A N 1
ATOM 1400 C CA . ARG A 1 180 ? -6.936 13.217 10.315 1.00 96.50 180 ARG A CA 1
ATOM 1401 C C . ARG A 1 180 ? -8.257 13.837 9.869 1.00 96.50 180 ARG A C 1
ATOM 1403 O O . ARG A 1 180 ? -9.248 13.718 10.580 1.00 96.50 180 ARG A O 1
ATOM 1410 N N . ALA A 1 181 ? -8.300 14.446 8.684 1.00 96.50 181 ALA A N 1
ATOM 1411 C CA . ALA A 1 181 ? -9.545 14.961 8.116 1.00 96.50 181 ALA A CA 1
ATOM 1412 C C . ALA A 1 181 ? -10.593 13.859 7.850 1.00 96.50 181 ALA A C 1
ATOM 1414 O O . ALA A 1 181 ? -11.787 14.144 7.832 1.00 96.50 181 ALA A O 1
ATOM 1415 N N . ARG A 1 182 ? -10.160 12.608 7.631 1.00 96.31 182 ARG A N 1
ATOM 1416 C CA . ARG A 1 182 ? -11.034 11.455 7.346 1.00 96.31 182 ARG A CA 1
ATOM 1417 C C . ARG A 1 182 ? -11.264 10.565 8.573 1.00 96.31 182 ARG A C 1
ATOM 1419 O O . ARG A 1 182 ? -12.380 10.073 8.751 1.00 96.31 182 ARG A O 1
ATOM 1426 N N . TRP A 1 183 ? -10.234 10.403 9.402 1.00 97.94 183 TRP A N 1
ATOM 1427 C CA . TRP A 1 183 ? -10.243 9.644 10.655 1.00 97.94 183 TRP A CA 1
ATOM 1428 C C . TRP A 1 183 ? -9.743 10.540 11.801 1.00 97.94 183 TRP A C 1
ATOM 1430 O O . TRP A 1 183 ? -8.548 10.551 12.107 1.00 97.94 183 TRP A O 1
ATOM 1440 N N . PRO A 1 184 ? -10.622 11.346 12.425 1.00 97.38 184 PRO A N 1
ATOM 1441 C CA . PRO A 1 184 ? -10.250 12.212 13.545 1.00 97.38 184 PRO A CA 1
ATOM 1442 C C . PRO A 1 184 ? -9.766 11.448 14.791 1.00 97.38 184 PRO A C 1
ATOM 1444 O O . PRO A 1 184 ? -9.182 12.063 15.679 1.00 97.38 184 PRO A O 1
ATOM 1447 N N . GLU A 1 185 ? -9.984 10.132 14.852 1.00 98.00 185 GLU A N 1
ATOM 1448 C CA . GLU A 1 185 ? -9.559 9.227 15.926 1.00 98.00 185 GLU A CA 1
ATOM 1449 C C . GLU A 1 185 ? -8.050 8.927 15.907 1.00 98.00 185 GLU A C 1
ATOM 1451 O O . GLU A 1 185 ? -7.521 8.358 16.862 1.00 98.00 185 GLU A O 1
ATOM 1456 N N . LEU A 1 186 ? -7.351 9.297 14.828 1.00 98.19 186 LEU A N 1
ATOM 1457 C CA . LEU A 1 186 ? -5.919 9.058 14.682 1.00 98.19 186 LEU A CA 1
ATOM 1458 C C . LEU A 1 186 ? -5.107 9.791 15.755 1.00 98.19 186 LEU A C 1
ATOM 1460 O O . LEU A 1 186 ? -5.227 11.008 15.934 1.00 98.19 186 LEU A O 1
ATOM 1464 N N . THR A 1 187 ? -4.204 9.053 16.396 1.00 98.31 187 THR A N 1
ATOM 1465 C CA . THR A 1 187 ? -3.152 9.612 17.251 1.00 98.31 187 THR A CA 1
ATOM 1466 C C . THR A 1 187 ? -1.914 9.883 16.406 1.00 98.31 187 THR A C 1
ATOM 1468 O O . THR A 1 187 ? -1.482 9.026 15.640 1.00 98.31 187 THR A O 1
ATOM 1471 N N . VAL A 1 188 ? -1.324 11.071 16.536 1.00 97.81 188 VAL A N 1
ATOM 1472 C CA . VAL A 1 188 ? -0.096 11.440 15.819 1.00 97.81 188 VAL A CA 1
ATOM 1473 C C . VAL A 1 188 ? 1.024 11.653 16.822 1.00 97.81 188 VAL A C 1
ATOM 1475 O O . VAL A 1 188 ? 0.873 12.424 17.769 1.00 97.81 188 VAL A O 1
ATOM 1478 N N . ILE A 1 189 ? 2.140 10.965 16.606 1.00 97.12 189 ILE A N 1
ATOM 1479 C CA . ILE A 1 189 ? 3.408 11.230 17.277 1.00 97.12 189 ILE A CA 1
ATOM 1480 C C . ILE A 1 189 ? 4.187 12.166 16.356 1.00 97.12 189 ILE A C 1
ATOM 1482 O O . ILE A 1 189 ? 4.499 11.793 15.227 1.00 97.12 189 ILE A O 1
ATOM 1486 N N . GLU A 1 190 ? 4.448 13.387 16.812 1.00 92.62 190 GLU A N 1
ATOM 1487 C CA . GLU A 1 190 ? 5.220 14.366 16.041 1.00 92.62 190 GLU A CA 1
ATOM 1488 C C . GLU A 1 190 ? 6.720 13.992 16.007 1.00 92.62 190 GLU A C 1
ATOM 1490 O O . GLU A 1 190 ? 7.194 13.324 16.932 1.00 92.62 190 GLU A O 1
ATOM 1495 N N . PRO A 1 191 ? 7.452 14.369 14.939 1.00 85.94 191 PRO A N 1
ATOM 1496 C CA . PRO A 1 191 ? 8.888 14.118 14.798 1.00 85.94 191 PRO A CA 1
ATOM 1497 C C . PRO A 1 191 ? 9.795 14.903 15.747 1.00 85.94 191 PRO A C 1
ATOM 1499 O O . PRO A 1 191 ? 9.389 15.983 16.233 1.00 85.94 191 PRO A O 1
#

Organism: Brevundimonas vesicularis (NCBI:txid41276)

Sequence (191 aa):
MSELETELAAIVRADAGLMHVLTTVRALDLPDWRLVSGAVYQAVWNARTGRPAGYGVKDYDLAYFDGSDLSYEAEDVVIKRVAAAFDEPFRSQVEVRNQARVHLWFQNRFGEPYAPLHSTDEALERFVAPTFAVGVRLEADDSLSVAAPFGLDDVFAMTIRPNPNRPVAKGWAKAVDSARARWPELTVIEP

Radius of gyration: 16.03 Å; Cα contacts (8 Å, |Δi|>4): 312; chains: 1; bounding box: 37×38×39 Å

Secondary structure (DSSP, 8-state):
--HHHHHHHHHHHH-HHHHHHHHHHHHH--TT-EEESHHHHHHHHHHHTTPPTTTT---EEEEE---S--SHHHHHHHHHHHHHT--TTHHHHEEEEEGGGGGGTHHHHHSS--PPPSSHHHHHTTSSSGGG--EEEE-TTS-EEEE-TT-SHHHHTTEE---TTSSPPTTHHHHHHHHHTT-TT-EE---

InterPro domains:
  IPR009267 Putative nucleotidyltransferase [PF06042] (24-188)
  IPR009267 Putative nucleotidyltransferase [PTHR39166] (4-190)

Nearest PDB structures (foldseek):
  2la3-assembly1_A  TM=8.004E-01  e=6.000E-13  Streptococcus pneumoniae
  4x4o-assembly2_C  TM=4.685E-01  e=2.799E-01  Archaeoglobus fulgidus DSM 4304
  5haf-assembly1_A  TM=4.546E-01  e=5.199E+00  Salmonella enterica subsp. enterica serovar Typhimurium
  6x91-assembly4_G  TM=2.086E-01  e=2.755E+00  Escherichia coli
  5ahw-assembly1_B  TM=2.423E-01  e=9.813E+00  Mycolicibacterium smegmatis MC2 155

Foldseek 3Di:
DDPVVVVLQVLLVVAPVSVVLQVLVQVVVAAQKWFFFDLRLVSLLCVLVVHDRPPPQQATEMEHEDQPDLDVVVQVVVLVVSLVSDDPPHSVRYHYDHLQNCQVCVCVVQVDHDDGDDHRLVVLLVDQWLSRSKIWHQDPVRDIDIRRVPDCCCSNQLETEGRPSDPRGPCNVVVVVSVCVRRVVHHYDDD

Solvent-accessible surface area (backbone atoms only — not comparable to full-atom values): 10694 Å² total; per-residue (Å²): 127,55,73,66,53,50,52,49,48,52,52,46,65,70,18,67,67,56,42,51,52,38,57,52,52,47,75,64,69,61,55,60,53,27,46,27,24,65,44,56,41,41,41,51,48,21,63,77,68,74,44,60,73,68,62,90,53,80,46,38,40,33,38,21,30,52,78,90,55,67,52,67,67,57,46,49,53,51,43,50,55,55,33,72,74,42,57,84,68,52,31,82,24,55,46,67,43,53,43,39,38,44,38,82,47,43,30,83,75,70,75,43,91,47,75,74,52,93,43,39,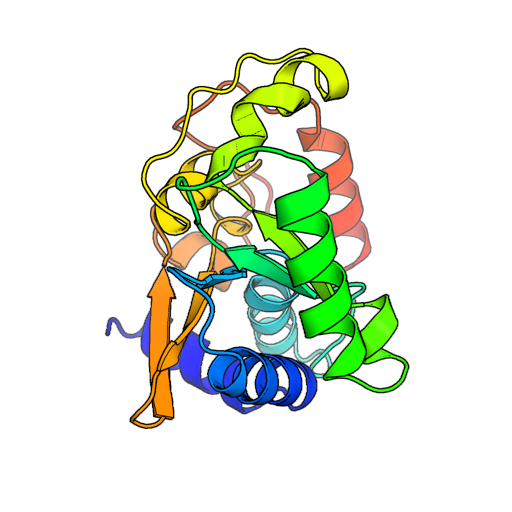70,61,54,36,67,68,38,66,22,48,40,50,16,37,29,37,35,52,45,96,86,71,47,72,50,77,42,41,91,73,53,57,62,41,36,77,65,37,33,43,40,64,26,89,81,51,76,83,41,93,58,44,67,63,51,52,53,62,43,40,76,75,41,74,82,51,45,74,50,81,127

pLDDT: mean 96.73, std 3.03, range [73.69, 98.81]